Protein AF-A0A0A9VZV0-F1 (afdb_monomer)

Structure (mmCIF, N/CA/C/O backbone):
data_AF-A0A0A9VZV0-F1
#
_entry.id   AF-A0A0A9VZV0-F1
#
loop_
_atom_site.group_PDB
_atom_site.id
_atom_site.type_symbol
_atom_site.label_atom_id
_atom_site.label_alt_id
_atom_site.label_comp_id
_atom_site.label_asym_id
_atom_site.label_entity_id
_atom_site.label_seq_id
_atom_site.pdbx_PDB_ins_code
_atom_site.Cartn_x
_atom_site.Cartn_y
_atom_site.Cartn_z
_atom_site.occupancy
_atom_site.B_iso_or_equiv
_atom_site.auth_seq_id
_atom_site.auth_comp_id
_atom_site.auth_asym_id
_atom_site.auth_atom_id
_atom_site.pdbx_PDB_model_num
ATOM 1 N N . THR A 1 1 ? 32.906 27.836 -3.400 1.00 34.69 1 THR A N 1
ATOM 2 C CA . THR A 1 1 ? 33.000 28.758 -4.552 1.00 34.69 1 THR A CA 1
ATOM 3 C C . THR A 1 1 ? 31.591 29.182 -4.921 1.00 34.69 1 THR A C 1
ATOM 5 O O . THR A 1 1 ? 30.968 28.549 -5.753 1.00 34.69 1 THR A O 1
ATOM 8 N N . LEU A 1 2 ? 31.059 30.191 -4.223 1.00 39.50 2 LEU A N 1
ATOM 9 C CA . LEU A 1 2 ? 29.706 30.750 -4.429 1.00 39.50 2 LEU A CA 1
ATOM 10 C C . LEU A 1 2 ? 29.730 31.994 -5.350 1.00 39.50 2 LEU A C 1
ATOM 12 O O . LEU A 1 2 ? 28.758 32.730 -5.447 1.00 39.50 2 LEU A O 1
ATOM 16 N N . THR A 1 3 ? 30.863 32.237 -6.016 1.00 42.50 3 THR A N 1
ATOM 17 C CA . THR A 1 3 ? 31.160 33.422 -6.839 1.00 42.50 3 THR A CA 1
ATOM 18 C C . THR A 1 3 ? 31.023 33.171 -8.346 1.00 42.50 3 THR A C 1
ATOM 20 O O . THR A 1 3 ? 31.589 33.909 -9.148 1.00 42.50 3 THR A O 1
ATOM 23 N N . SER A 1 4 ? 30.306 32.127 -8.764 1.00 43.09 4 SER A N 1
ATOM 24 C CA . SER A 1 4 ? 29.930 31.946 -10.171 1.00 43.09 4 SER A CA 1
ATOM 25 C C . SER A 1 4 ? 28.581 32.613 -10.424 1.00 43.09 4 SER A C 1
ATOM 27 O O . SER A 1 4 ? 27.634 32.331 -9.695 1.00 43.09 4 SER A O 1
ATOM 29 N N . ASN A 1 5 ? 28.474 33.455 -11.458 1.00 51.03 5 ASN A N 1
ATOM 30 C CA . ASN A 1 5 ? 27.178 33.832 -12.028 1.00 51.03 5 ASN A CA 1
ATOM 31 C C . ASN A 1 5 ? 26.439 32.549 -12.423 1.00 51.03 5 ASN A C 1
ATOM 33 O O . ASN A 1 5 ? 26.795 31.893 -13.401 1.00 51.03 5 ASN A O 1
ATOM 37 N N . ILE A 1 6 ? 25.469 32.149 -11.603 1.00 51.78 6 ILE A N 1
ATOM 38 C CA . ILE A 1 6 ? 24.578 31.030 -11.884 1.00 51.78 6 ILE A CA 1
ATOM 39 C C . ILE A 1 6 ? 23.522 31.587 -12.839 1.00 51.78 6 ILE A C 1
ATOM 41 O O . ILE A 1 6 ? 22.501 32.109 -12.407 1.00 51.78 6 ILE A O 1
ATOM 45 N N . GLU A 1 7 ? 23.793 31.531 -14.142 1.00 50.38 7 GLU A N 1
ATOM 46 C CA . GLU A 1 7 ? 22.773 31.748 -15.172 1.00 50.38 7 GLU A CA 1
ATOM 47 C C . GLU A 1 7 ? 21.846 30.522 -15.189 1.00 50.38 7 GLU A C 1
ATOM 49 O O . GLU A 1 7 ? 22.021 29.580 -15.960 1.00 50.38 7 GLU A O 1
ATOM 54 N N . CYS A 1 8 ? 20.888 30.493 -14.266 1.00 52.97 8 CYS A N 1
ATOM 55 C CA . CYS A 1 8 ? 19.716 29.634 -14.354 1.00 52.97 8 CYS A CA 1
ATOM 56 C C . CYS A 1 8 ? 18.533 30.569 -14.576 1.00 52.97 8 CYS A C 1
ATOM 58 O O . CYS A 1 8 ? 18.220 31.363 -13.695 1.00 52.97 8 CYS A O 1
ATOM 60 N N . ASP A 1 9 ? 17.936 30.513 -15.766 1.00 58.88 9 ASP A N 1
ATOM 61 C CA . ASP A 1 9 ? 16.741 31.284 -16.108 1.00 58.88 9 ASP A CA 1
ATOM 62 C C . ASP A 1 9 ? 15.572 30.741 -15.277 1.00 58.88 9 ASP A C 1
ATOM 64 O O . ASP A 1 9 ? 14.991 29.697 -15.584 1.00 58.88 9 ASP A O 1
ATOM 68 N N . VAL A 1 10 ? 15.332 31.376 -14.132 1.00 69.31 10 VAL A N 1
ATOM 69 C CA . VAL A 1 10 ? 14.309 30.983 -13.166 1.00 69.31 10 VAL A CA 1
ATOM 70 C C . VAL A 1 10 ? 13.321 32.120 -13.016 1.00 69.31 10 VAL A C 1
ATOM 72 O O . VAL A 1 10 ? 13.692 33.277 -12.844 1.00 69.31 10 VAL A O 1
ATOM 75 N N . VAL A 1 11 ? 12.044 31.767 -13.085 1.00 72.50 11 VAL A N 1
ATOM 76 C CA . VAL A 1 11 ? 10.940 32.717 -13.016 1.00 72.50 11 VAL A CA 1
ATOM 77 C C . VAL A 1 11 ? 10.291 32.587 -11.631 1.00 72.50 11 VAL A C 1
ATOM 79 O O . VAL A 1 11 ? 9.698 31.540 -11.346 1.00 72.50 11 VAL A O 1
ATOM 82 N N . PRO A 1 12 ? 10.403 33.608 -10.756 1.00 66.56 12 PRO A N 1
ATOM 83 C CA . PRO A 1 12 ? 9.894 33.546 -9.382 1.00 66.56 12 PRO A CA 1
ATOM 84 C C . PRO A 1 12 ? 8.375 33.371 -9.294 1.00 66.56 12 PRO A C 1
ATOM 86 O O . PRO A 1 12 ? 7.881 32.602 -8.468 1.00 66.56 12 PRO A O 1
ATOM 89 N N . PHE A 1 13 ? 7.630 34.035 -10.180 1.00 68.44 13 PHE A N 1
ATOM 90 C CA . PHE A 1 13 ? 6.169 34.017 -10.206 1.00 68.44 13 PHE A CA 1
ATOM 91 C C . PHE A 1 13 ? 5.632 33.957 -11.638 1.00 68.44 13 PHE A C 1
ATOM 93 O O . PHE A 1 13 ? 6.256 34.455 -12.573 1.00 68.44 13 PHE A O 1
ATOM 100 N N . ASP A 1 14 ? 4.463 33.345 -11.809 1.00 72.75 14 ASP A N 1
ATOM 101 C CA . ASP A 1 14 ? 3.782 33.267 -13.099 1.00 72.75 14 ASP A CA 1
ATOM 102 C C . ASP A 1 14 ? 2.759 34.403 -13.206 1.00 72.75 14 ASP A C 1
ATOM 104 O O . ASP A 1 14 ? 1.725 34.382 -12.542 1.00 72.75 14 ASP A O 1
ATOM 108 N N . ALA A 1 15 ? 3.052 35.394 -14.050 1.00 64.75 15 ALA A N 1
ATOM 109 C CA . ALA A 1 15 ? 2.194 36.558 -14.270 1.00 64.75 15 ALA A CA 1
ATOM 110 C C . ALA A 1 15 ? 0.851 36.225 -14.954 1.00 64.75 15 ALA A C 1
ATOM 112 O O . ALA A 1 15 ? 0.008 37.108 -15.097 1.00 64.75 15 ALA A O 1
ATOM 113 N N . THR A 1 16 ? 0.647 34.981 -15.406 1.00 65.25 16 THR A N 1
ATOM 114 C CA . THR A 1 16 ? -0.641 34.521 -15.950 1.00 65.25 16 THR A CA 1
ATOM 115 C C . THR A 1 16 ? -1.613 34.042 -14.871 1.00 65.25 16 THR A C 1
ATOM 117 O O . THR A 1 16 ? -2.801 33.879 -15.151 1.00 65.25 16 THR A O 1
ATOM 120 N N . LEU A 1 17 ? -1.134 33.849 -13.638 1.00 65.19 17 LEU A N 1
ATOM 121 C CA . LEU A 1 17 ? -1.963 33.547 -12.479 1.00 65.19 17 LEU A CA 1
ATOM 122 C C . LEU A 1 17 ? -2.343 34.871 -11.797 1.00 65.19 17 LEU A C 1
ATOM 124 O O . LEU A 1 17 ? -1.468 35.597 -11.331 1.00 65.19 17 LEU A O 1
ATOM 128 N N . GLU A 1 18 ? -3.638 35.195 -11.726 1.00 64.94 18 GLU A N 1
ATOM 129 C CA . GLU A 1 18 ? -4.175 36.391 -11.041 1.00 64.94 18 GLU A CA 1
ATOM 130 C C . GLU A 1 18 ? -4.090 36.253 -9.504 1.00 6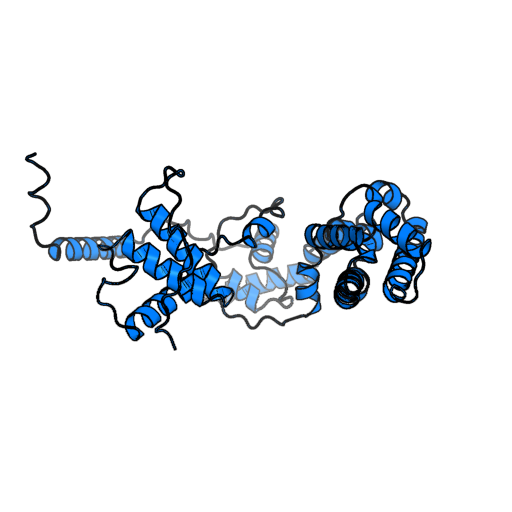4.94 18 GLU A C 1
ATOM 132 O O . GLU A 1 18 ? -5.089 36.309 -8.790 1.00 64.94 18 GLU A O 1
ATOM 137 N N . LEU A 1 19 ? -2.890 35.994 -8.984 1.00 72.38 19 LEU A N 1
ATOM 138 C CA . LEU A 1 19 ? -2.614 35.841 -7.559 1.00 72.38 19 LEU A CA 1
ATOM 139 C C . LEU A 1 19 ? -2.219 37.179 -6.942 1.00 72.38 19 LEU A C 1
ATOM 141 O O . LEU A 1 19 ? -1.492 37.958 -7.562 1.00 72.38 19 LEU A O 1
ATOM 145 N N . ASP A 1 20 ? -2.644 37.404 -5.700 1.00 78.69 20 ASP A N 1
ATOM 146 C CA . ASP A 1 20 ? -2.217 38.563 -4.922 1.00 78.69 20 ASP A CA 1
ATOM 147 C C . ASP A 1 20 ? -0.708 38.514 -4.622 1.00 78.69 20 ASP A C 1
ATOM 149 O O . ASP A 1 20 ? -0.092 37.442 -4.591 1.00 78.69 20 ASP A O 1
ATOM 153 N N . MET A 1 21 ? -0.103 39.679 -4.393 1.00 70.19 21 MET A N 1
ATOM 154 C CA . MET A 1 21 ? 1.342 39.842 -4.210 1.00 70.19 21 MET A CA 1
ATOM 155 C C . MET A 1 21 ? 1.886 38.976 -3.071 1.00 70.19 21 MET A C 1
ATOM 157 O O . MET A 1 21 ? 2.968 38.402 -3.197 1.00 70.19 21 MET A O 1
ATOM 161 N N . ASP A 1 22 ? 1.140 38.832 -1.978 1.00 76.50 22 ASP A N 1
ATOM 162 C CA . ASP A 1 22 ? 1.567 38.013 -0.842 1.00 76.50 22 ASP A CA 1
ATOM 163 C C . ASP A 1 22 ? 1.481 36.510 -1.132 1.00 76.50 22 ASP A C 1
ATOM 165 O O . ASP A 1 22 ? 2.339 35.735 -0.701 1.00 76.50 22 ASP A O 1
ATOM 169 N N . GLN A 1 23 ? 0.531 36.099 -1.972 1.00 76.00 23 GLN A N 1
ATOM 170 C CA . GLN A 1 23 ? 0.401 34.716 -2.422 1.00 76.00 23 GLN A CA 1
ATOM 171 C C . GLN A 1 23 ? 1.521 34.328 -3.398 1.00 76.00 23 GLN A C 1
ATOM 173 O O . GLN A 1 23 ? 2.083 33.236 -3.303 1.00 76.00 23 GLN A O 1
ATOM 178 N N . GLN A 1 24 ? 1.895 35.235 -4.306 1.00 79.00 24 GLN A N 1
ATOM 179 C CA . GLN A 1 24 ? 3.011 35.027 -5.236 1.00 79.00 24 GLN A CA 1
ATOM 180 C C . GLN A 1 24 ? 4.343 34.850 -4.495 1.00 79.00 24 GLN A C 1
ATOM 182 O O . GLN A 1 24 ? 5.145 33.985 -4.854 1.00 79.00 24 GLN A O 1
ATOM 187 N N . LYS A 1 25 ? 4.561 35.622 -3.424 1.00 78.75 25 LYS A N 1
ATOM 188 C CA . LYS A 1 25 ? 5.741 35.479 -2.561 1.00 78.75 25 LYS A CA 1
ATOM 189 C C . LYS A 1 25 ? 5.742 34.139 -1.836 1.00 78.75 25 LYS A C 1
ATOM 191 O O . LYS A 1 25 ? 6.774 33.474 -1.810 1.00 78.75 25 LYS A O 1
ATOM 196 N N . LEU A 1 26 ? 4.604 33.722 -1.279 1.00 80.56 26 LEU A N 1
ATOM 197 C CA . LEU A 1 26 ? 4.489 32.434 -0.592 1.00 80.56 26 LEU A CA 1
ATOM 198 C C . LEU A 1 26 ? 4.848 31.270 -1.528 1.00 80.56 26 LEU A C 1
ATOM 200 O O . LEU A 1 26 ? 5.620 30.389 -1.151 1.00 80.56 26 LEU A O 1
ATOM 204 N N . GLU A 1 27 ? 4.358 31.300 -2.768 1.00 80.88 27 GLU A N 1
ATOM 205 C CA . GLU A 1 27 ? 4.695 30.313 -3.799 1.00 80.88 27 GLU A CA 1
ATOM 206 C C . GLU A 1 27 ? 6.190 30.321 -4.154 1.00 80.88 27 GLU A C 1
ATOM 208 O O . GLU A 1 27 ? 6.805 29.259 -4.290 1.00 80.88 27 GLU A O 1
ATOM 213 N N . ALA A 1 28 ? 6.813 31.500 -4.248 1.00 83.38 28 ALA A N 1
ATOM 214 C CA . ALA A 1 28 ? 8.253 31.614 -4.468 1.00 83.38 28 ALA A CA 1
ATOM 215 C C . ALA A 1 28 ? 9.062 31.003 -3.306 1.00 83.38 28 ALA A C 1
ATOM 217 O O . ALA A 1 28 ? 9.995 30.231 -3.542 1.00 83.38 28 ALA A O 1
ATOM 218 N N . ILE A 1 29 ? 8.665 31.253 -2.052 1.00 84.31 29 ILE A N 1
ATOM 219 C CA . ILE A 1 29 ? 9.308 30.670 -0.861 1.00 84.31 29 ILE A CA 1
ATOM 220 C C . ILE A 1 29 ? 9.123 29.143 -0.837 1.00 84.31 29 ILE A C 1
ATOM 222 O O . ILE A 1 29 ? 10.093 28.414 -0.610 1.00 84.31 29 ILE A O 1
ATOM 226 N N . LYS A 1 30 ? 7.920 28.632 -1.144 1.00 84.25 30 LYS A N 1
ATOM 227 C CA . LYS A 1 30 ? 7.649 27.185 -1.251 1.00 84.25 30 LYS A CA 1
ATOM 228 C C . LYS A 1 30 ? 8.537 26.519 -2.311 1.00 84.25 30 LYS A C 1
ATOM 230 O O . LYS A 1 30 ? 9.097 25.450 -2.056 1.00 84.25 30 LYS A O 1
ATOM 235 N N . LYS A 1 31 ? 8.734 27.157 -3.472 1.00 82.75 31 LYS A N 1
ATOM 236 C CA . LYS A 1 31 ? 9.646 26.668 -4.525 1.00 82.75 31 LYS A CA 1
ATOM 237 C C . LYS A 1 31 ? 11.106 26.655 -4.068 1.00 82.75 31 LYS A C 1
ATOM 239 O O . LYS A 1 31 ? 11.794 25.658 -4.282 1.00 82.75 31 LYS A O 1
ATOM 244 N N . ILE A 1 32 ? 11.578 27.712 -3.403 1.00 85.31 32 ILE A N 1
ATOM 245 C CA . ILE A 1 32 ? 12.940 27.762 -2.839 1.00 85.31 32 ILE A CA 1
ATOM 246 C C . ILE A 1 32 ? 13.128 26.627 -1.824 1.00 85.31 32 ILE A C 1
ATOM 248 O O . ILE A 1 32 ? 14.098 25.871 -1.916 1.00 85.31 32 ILE A O 1
ATOM 252 N N . GLN A 1 33 ? 12.171 26.443 -0.911 1.00 85.19 33 GLN A N 1
ATOM 253 C CA . GLN A 1 33 ? 12.214 25.377 0.087 1.00 85.19 33 GLN A CA 1
ATOM 254 C C . GLN A 1 33 ? 12.222 23.980 -0.554 1.00 85.19 33 GLN A C 1
ATOM 256 O O . GLN A 1 33 ? 12.952 23.096 -0.101 1.00 85.19 33 GLN A O 1
ATOM 261 N N . PHE A 1 34 ? 11.451 23.771 -1.625 1.00 85.38 34 PHE A N 1
ATOM 262 C CA . PHE A 1 34 ? 11.448 22.522 -2.387 1.00 85.38 34 PHE A CA 1
ATOM 263 C C . PHE A 1 34 ? 12.831 22.204 -2.975 1.00 85.38 34 PHE A C 1
ATOM 265 O O . PHE A 1 34 ? 13.338 21.098 -2.781 1.00 85.38 34 PHE A O 1
ATOM 272 N N . HIS A 1 35 ? 13.482 23.174 -3.626 1.00 82.56 35 HIS A N 1
ATOM 273 C CA . HIS A 1 35 ? 14.830 22.985 -4.172 1.00 82.56 35 HIS A CA 1
ATOM 274 C C . HIS A 1 35 ? 15.877 22.731 -3.076 1.00 82.56 35 HIS A C 1
ATOM 276 O O . HIS A 1 35 ? 16.741 21.871 -3.252 1.00 82.56 35 HIS A O 1
ATOM 282 N N . LEU A 1 36 ? 15.762 23.389 -1.915 1.00 83.69 36 LEU A N 1
ATOM 283 C CA . LEU A 1 36 ? 16.633 23.133 -0.760 1.00 83.69 36 LEU A CA 1
ATOM 284 C C . LEU A 1 36 ? 16.447 21.718 -0.188 1.00 83.69 36 LEU A C 1
ATOM 286 O O . LEU A 1 36 ? 17.432 21.031 0.081 1.00 83.69 36 LEU A O 1
ATOM 290 N N . LYS A 1 37 ? 15.200 21.244 -0.047 1.00 81.81 37 LYS A N 1
ATOM 291 C CA . LYS A 1 37 ? 14.890 19.884 0.439 1.00 81.81 37 LYS A CA 1
ATOM 292 C C . LYS A 1 37 ? 15.360 18.789 -0.526 1.00 81.81 37 LYS A C 1
ATOM 294 O O . LYS A 1 37 ? 15.729 17.707 -0.073 1.00 81.81 37 LYS A O 1
ATOM 299 N N . ASN A 1 38 ? 15.397 19.075 -1.826 1.00 82.88 38 ASN A N 1
ATOM 300 C CA . ASN A 1 38 ? 15.878 18.141 -2.849 1.00 82.88 38 ASN A CA 1
ATOM 301 C C . ASN A 1 38 ? 17.404 18.174 -3.055 1.00 82.88 38 ASN A C 1
ATOM 303 O O . ASN A 1 38 ? 17.939 17.318 -3.757 1.00 82.88 38 ASN A O 1
ATOM 307 N N . GLY A 1 39 ? 18.115 19.115 -2.423 1.00 80.69 39 GLY A N 1
ATOM 308 C CA . GLY A 1 39 ? 19.569 19.267 -2.540 1.00 80.69 39 GLY A CA 1
ATOM 309 C C . GLY A 1 39 ? 20.035 20.075 -3.758 1.00 80.69 39 GLY A C 1
ATOM 310 O O . GLY A 1 39 ? 21.242 20.177 -3.998 1.00 80.69 39 GLY A O 1
ATOM 311 N N . ASP A 1 40 ? 19.113 20.695 -4.499 1.00 83.69 40 ASP A N 1
ATOM 312 C CA . ASP A 1 40 ? 19.386 21.514 -5.685 1.00 83.69 40 ASP A CA 1
ATOM 313 C C . ASP A 1 40 ? 19.753 22.956 -5.293 1.00 83.69 40 ASP A C 1
ATOM 315 O O . ASP A 1 40 ? 19.079 23.932 -5.635 1.00 83.69 40 ASP A O 1
ATOM 319 N N . ASN A 1 41 ? 20.869 23.102 -4.575 1.00 81.81 41 ASN A N 1
ATOM 320 C CA . ASN A 1 41 ? 21.301 24.376 -3.984 1.00 81.81 41 ASN A CA 1
ATOM 321 C C . ASN A 1 41 ? 21.494 25.499 -5.019 1.00 81.81 41 ASN A C 1
ATOM 323 O O . ASN A 1 41 ? 21.203 26.657 -4.736 1.00 81.81 41 ASN A O 1
ATOM 327 N N . ASN A 1 42 ? 21.946 25.169 -6.234 1.00 82.81 42 ASN A N 1
ATOM 328 C CA . ASN A 1 42 ? 22.145 26.162 -7.295 1.00 82.81 42 ASN A CA 1
ATOM 329 C C . ASN A 1 42 ? 20.818 26.780 -7.761 1.00 82.81 42 ASN A C 1
ATOM 331 O O . ASN A 1 42 ? 20.765 27.978 -8.026 1.00 82.81 42 ASN A O 1
ATOM 335 N N . GLN A 1 43 ? 19.754 25.974 -7.845 1.00 81.62 43 GLN A N 1
ATOM 336 C CA . GLN A 1 43 ? 18.426 26.447 -8.239 1.00 81.62 43 GLN A CA 1
ATOM 337 C C . GLN A 1 43 ? 17.755 27.219 -7.105 1.00 81.62 43 GLN A C 1
ATOM 339 O O . GLN A 1 43 ? 17.144 28.249 -7.365 1.00 81.62 43 GLN A O 1
ATOM 344 N N . ALA A 1 44 ? 17.931 26.784 -5.854 1.00 83.75 44 ALA A N 1
ATOM 345 C CA . ALA A 1 44 ? 17.442 27.517 -4.688 1.00 83.75 44 ALA A CA 1
ATOM 346 C C . ALA A 1 44 ? 18.049 28.929 -4.594 1.00 83.75 44 ALA A C 1
ATOM 348 O O . ALA A 1 44 ? 17.319 29.901 -4.418 1.00 83.75 44 ALA A O 1
ATOM 349 N N . VAL A 1 45 ? 19.370 29.053 -4.781 1.00 83.06 45 VAL A N 1
ATOM 350 C CA . VAL A 1 45 ? 20.074 30.348 -4.774 1.00 83.06 45 VAL A CA 1
ATOM 351 C C . VAL A 1 45 ? 19.648 31.225 -5.954 1.00 83.06 45 VAL A C 1
ATOM 353 O O . VAL A 1 45 ? 19.382 32.410 -5.769 1.00 83.06 45 VAL A O 1
ATOM 356 N N . ALA A 1 46 ? 19.543 30.658 -7.161 1.00 83.25 46 ALA A N 1
ATOM 357 C CA . ALA A 1 46 ? 19.073 31.404 -8.329 1.00 83.25 46 ALA A CA 1
ATOM 358 C C . ALA A 1 46 ? 17.640 31.926 -8.124 1.00 83.25 46 ALA A C 1
ATOM 360 O O . ALA A 1 46 ? 17.364 33.092 -8.394 1.00 83.25 46 ALA A O 1
ATOM 361 N N . MET A 1 47 ? 16.748 31.090 -7.582 1.00 82.94 47 MET A N 1
ATOM 362 C CA . MET A 1 47 ? 15.351 31.439 -7.318 1.00 82.94 47 MET A CA 1
ATOM 363 C C . MET A 1 47 ? 15.224 32.518 -6.235 1.00 82.94 47 MET A C 1
ATOM 365 O O . MET A 1 47 ? 14.415 33.432 -6.378 1.00 82.94 47 MET A O 1
ATOM 369 N N . LEU A 1 48 ? 16.049 32.457 -5.184 1.00 84.00 48 LEU A N 1
ATOM 370 C CA . LEU A 1 48 ? 16.113 33.491 -4.149 1.00 84.00 48 LEU A CA 1
ATOM 371 C C . LEU A 1 48 ? 16.544 34.844 -4.734 1.00 84.00 48 LEU A C 1
ATOM 373 O O . LEU A 1 48 ? 15.890 35.858 -4.495 1.00 84.00 48 LEU A O 1
ATOM 377 N N . ARG A 1 49 ? 17.609 34.858 -5.544 1.00 83.62 49 ARG A N 1
ATOM 378 C CA . ARG A 1 49 ? 18.119 36.088 -6.170 1.00 83.62 49 ARG A CA 1
ATOM 379 C C . ARG A 1 49 ? 17.129 36.683 -7.169 1.00 83.62 49 ARG A C 1
ATOM 381 O O . ARG A 1 49 ? 16.884 37.882 -7.117 1.00 83.62 49 ARG A O 1
ATOM 388 N N . ALA A 1 50 ? 16.497 35.854 -7.999 1.00 82.75 50 ALA A N 1
ATOM 389 C CA . ALA A 1 50 ? 15.455 36.304 -8.919 1.00 82.75 50 ALA A CA 1
ATOM 390 C C . ALA A 1 50 ? 14.224 36.852 -8.169 1.00 82.75 50 ALA A C 1
ATOM 392 O O . ALA A 1 50 ? 13.668 37.876 -8.555 1.00 82.75 50 ALA A O 1
ATOM 393 N N . SER A 1 51 ? 13.824 36.225 -7.054 1.00 83.12 51 SER A N 1
ATOM 394 C CA . SER A 1 51 ? 12.727 36.725 -6.205 1.00 83.12 51 SER A CA 1
ATOM 395 C C . SER A 1 51 ? 13.058 38.092 -5.596 1.00 83.12 51 SER A C 1
ATOM 397 O O . SER A 1 51 ? 12.201 38.969 -5.534 1.00 83.12 51 SER A O 1
ATOM 399 N N . ARG A 1 52 ? 14.317 38.314 -5.210 1.00 79.50 52 ARG A N 1
ATOM 400 C CA . ARG A 1 52 ? 14.799 39.599 -4.688 1.00 79.50 52 ARG A CA 1
ATOM 401 C C . ARG A 1 52 ? 14.849 40.711 -5.740 1.00 79.50 52 ARG A C 1
ATOM 403 O O . ARG A 1 52 ? 14.605 41.865 -5.404 1.00 79.50 52 ARG A O 1
ATOM 410 N N . GLU A 1 53 ? 15.115 40.387 -7.004 1.00 76.44 53 GLU A N 1
ATOM 411 C CA . GLU A 1 53 ? 15.029 41.365 -8.100 1.00 76.44 53 GLU A CA 1
ATOM 412 C C . GLU A 1 53 ? 13.586 41.823 -8.358 1.00 76.44 53 GLU A C 1
ATOM 414 O O . GLU A 1 53 ? 13.358 42.987 -8.687 1.00 76.44 53 GLU A O 1
ATOM 419 N N . VAL A 1 54 ? 12.612 40.925 -8.174 1.00 77.00 54 VAL A N 1
ATOM 420 C CA . VAL A 1 54 ? 11.180 41.214 -8.343 1.00 77.00 54 VAL A CA 1
ATOM 421 C C . VAL A 1 54 ? 10.596 41.956 -7.134 1.00 77.00 54 VAL A C 1
ATOM 423 O O . VAL A 1 54 ? 9.786 42.866 -7.311 1.00 77.00 54 VAL A O 1
ATOM 426 N N . TRP A 1 55 ? 11.009 41.604 -5.911 1.00 78.88 55 TRP A N 1
ATOM 427 C CA . TRP A 1 55 ? 10.499 42.191 -4.664 1.00 78.88 55 TRP A CA 1
ATOM 428 C C . TRP A 1 55 ? 11.623 42.801 -3.803 1.00 78.88 55 TRP A C 1
ATOM 430 O O . TRP A 1 55 ? 11.967 42.242 -2.761 1.00 78.88 55 TRP A O 1
ATOM 440 N N . PRO A 1 56 ? 12.178 43.967 -4.189 1.00 65.38 56 PRO A N 1
ATOM 441 C CA . PRO A 1 56 ? 13.312 44.583 -3.493 1.00 65.38 56 PRO A CA 1
ATOM 442 C C . PRO A 1 56 ? 12.960 45.242 -2.148 1.00 65.38 56 PRO A C 1
ATOM 444 O O . PRO A 1 56 ? 13.862 45.530 -1.365 1.00 65.38 56 PRO A O 1
ATOM 447 N N . GLU A 1 57 ? 11.678 45.515 -1.884 1.00 57.41 57 GLU A N 1
ATOM 448 C CA . GLU A 1 57 ? 11.218 46.240 -0.686 1.00 57.41 57 GLU A CA 1
ATOM 449 C C . GLU A 1 57 ? 10.812 45.327 0.480 1.00 57.41 57 GLU A C 1
ATOM 451 O O . GLU A 1 57 ? 10.514 45.821 1.564 1.00 57.41 57 GLU A O 1
ATOM 456 N N . ASN A 1 58 ? 10.763 44.007 0.276 1.00 58.62 58 ASN A N 1
ATOM 457 C CA . ASN A 1 58 ? 10.222 43.085 1.270 1.00 58.62 58 ASN A CA 1
ATOM 458 C C . ASN A 1 58 ? 11.340 42.331 2.007 1.00 58.62 58 ASN A C 1
ATOM 460 O O . ASN A 1 58 ? 12.110 41.599 1.383 1.00 58.62 58 ASN A O 1
ATOM 464 N N . ASP A 1 59 ? 11.378 42.447 3.338 1.00 62.16 59 ASP A N 1
ATOM 465 C CA . ASP A 1 59 ? 12.422 41.878 4.214 1.00 62.16 59 ASP A CA 1
ATOM 466 C C . ASP A 1 59 ? 12.530 40.340 4.161 1.00 62.16 59 ASP A C 1
ATOM 468 O O . ASP A 1 59 ? 13.463 39.756 4.702 1.00 62.16 59 ASP A O 1
ATOM 472 N N . THR A 1 60 ? 11.611 39.654 3.477 1.00 66.50 60 THR A N 1
ATOM 473 C CA . THR A 1 60 ? 11.564 38.186 3.401 1.00 66.50 60 THR A CA 1
ATOM 474 C C . THR A 1 60 ? 12.680 37.565 2.548 1.00 66.50 60 THR A C 1
ATOM 476 O O . THR A 1 60 ? 13.045 36.416 2.777 1.00 66.50 60 THR A O 1
ATOM 479 N N . PHE A 1 61 ? 13.222 38.293 1.562 1.00 70.31 61 PHE A N 1
ATOM 480 C CA . PHE A 1 61 ? 14.256 37.784 0.636 1.00 70.31 61 PHE A CA 1
ATOM 481 C C . PHE A 1 61 ? 15.610 38.513 0.755 1.00 70.31 61 PHE A C 1
ATOM 483 O O . PHE A 1 61 ? 16.552 38.210 0.017 1.00 70.31 61 PHE A O 1
ATOM 490 N N . GLY A 1 62 ? 15.721 39.448 1.704 1.00 67.44 62 GLY A N 1
ATOM 491 C CA . GLY A 1 62 ? 16.927 40.233 1.976 1.00 67.44 62 GLY A CA 1
ATOM 492 C C . GLY A 1 62 ? 17.119 41.453 1.067 1.00 67.44 62 GLY A C 1
ATOM 493 O O . GLY A 1 62 ? 16.466 41.617 0.040 1.00 67.44 62 GLY A O 1
ATOM 494 N N . THR A 1 63 ? 18.056 42.327 1.443 1.00 65.81 63 THR A N 1
ATOM 495 C CA . THR A 1 63 ? 18.327 43.598 0.740 1.00 65.81 63 THR A CA 1
ATOM 496 C C . THR A 1 63 ? 19.375 43.441 -0.356 1.00 65.81 63 THR A C 1
ATOM 498 O O . THR A 1 63 ? 20.264 42.611 -0.224 1.00 65.81 63 THR A O 1
ATOM 501 N N . ASN A 1 64 ? 19.366 44.300 -1.389 1.00 60.28 64 ASN A N 1
ATOM 502 C CA . ASN A 1 64 ? 20.294 44.271 -2.539 1.00 60.28 64 ASN A CA 1
ATOM 503 C C . ASN A 1 64 ? 21.806 44.315 -2.222 1.00 60.28 64 ASN A C 1
ATOM 505 O O . ASN A 1 64 ? 22.603 44.032 -3.117 1.00 60.28 64 ASN A O 1
ATOM 509 N N . SER A 1 65 ? 22.196 44.554 -0.968 1.00 58.84 65 SER A N 1
ATOM 510 C CA . SER A 1 65 ? 23.582 44.538 -0.484 1.00 58.84 65 SER A CA 1
ATOM 511 C C . SER A 1 65 ? 23.950 43.293 0.341 1.00 58.84 65 SER A C 1
ATOM 513 O O . SER A 1 65 ? 25.061 43.263 0.870 1.00 58.84 65 SER A O 1
ATOM 515 N N . ALA A 1 66 ? 23.057 42.304 0.484 1.00 60.75 66 ALA A N 1
ATOM 516 C CA . ALA A 1 66 ? 23.295 41.202 1.416 1.00 60.75 66 ALA A CA 1
ATOM 517 C C . ALA A 1 66 ? 24.571 40.423 1.079 1.00 60.75 66 ALA A C 1
ATOM 519 O O . ALA A 1 66 ? 24.821 40.101 -0.092 1.00 60.75 66 ALA A O 1
ATOM 520 N N . ASP A 1 67 ? 25.376 40.142 2.100 1.00 71.19 67 ASP A N 1
ATOM 521 C CA . ASP A 1 67 ? 26.586 39.348 1.935 1.00 71.19 67 ASP A CA 1
ATOM 522 C C . ASP A 1 67 ? 26.251 37.851 1.746 1.00 71.19 67 ASP A C 1
ATOM 524 O O . ASP A 1 67 ? 25.107 37.402 1.854 1.00 71.19 67 ASP A O 1
ATOM 528 N N . THR A 1 68 ? 27.260 37.041 1.421 1.00 69.81 68 THR A N 1
ATOM 529 C CA . THR A 1 68 ? 27.056 35.597 1.220 1.00 69.81 68 THR A CA 1
ATOM 530 C C . THR A 1 68 ? 26.652 34.862 2.509 1.00 69.81 68 THR A C 1
ATOM 532 O O . THR A 1 68 ? 26.116 33.762 2.423 1.00 69.81 68 THR A O 1
ATOM 535 N N . ALA A 1 69 ? 26.917 35.421 3.692 1.00 71.56 69 ALA A N 1
ATOM 536 C CA . ALA A 1 69 ? 26.521 34.843 4.973 1.00 71.56 69 ALA A CA 1
ATOM 537 C C . ALA A 1 69 ? 25.049 35.151 5.304 1.00 71.56 69 ALA A C 1
ATOM 539 O O . ALA A 1 69 ? 24.332 34.248 5.725 1.00 71.56 69 ALA A O 1
ATOM 540 N N . GLU A 1 70 ? 24.580 36.364 5.021 1.00 74.12 70 GLU A N 1
ATOM 541 C CA . GLU A 1 70 ? 23.185 36.794 5.142 1.00 74.12 70 GLU A CA 1
ATOM 542 C C . GLU A 1 70 ? 22.283 36.030 4.155 1.00 74.12 70 GLU A C 1
ATOM 544 O O . GLU A 1 70 ? 21.216 35.551 4.531 1.00 74.12 70 GLU A O 1
ATOM 549 N N . GLU A 1 71 ? 22.734 35.808 2.911 1.00 79.88 71 GLU A N 1
ATOM 550 C CA . GLU A 1 71 ? 22.014 34.966 1.933 1.00 79.88 71 GLU A CA 1
ATOM 551 C C . GLU A 1 71 ? 21.838 33.521 2.442 1.00 79.88 71 GLU A C 1
ATOM 553 O O . GLU A 1 71 ? 20.791 32.902 2.242 1.00 79.88 71 GLU A O 1
ATOM 558 N N . LEU A 1 72 ? 22.845 32.982 3.141 1.00 79.25 72 LEU A N 1
ATOM 559 C CA . LEU A 1 72 ? 22.776 31.650 3.747 1.00 79.25 72 LEU A CA 1
ATOM 560 C C . LEU A 1 72 ? 21.844 31.599 4.963 1.00 79.25 72 LEU A C 1
ATOM 562 O O . LEU A 1 72 ? 21.199 30.571 5.173 1.00 79.25 72 LEU A O 1
ATOM 566 N N . GLU A 1 73 ? 21.770 32.669 5.753 1.00 79.94 73 GLU A N 1
ATOM 567 C CA . GLU A 1 73 ? 20.854 32.765 6.893 1.00 79.94 73 GLU A CA 1
ATOM 568 C C . GLU A 1 73 ? 19.396 32.781 6.419 1.00 79.94 73 GLU A C 1
ATOM 570 O O . GLU A 1 73 ? 18.600 31.964 6.878 1.00 79.94 73 GLU A O 1
ATOM 575 N N . ILE A 1 74 ? 19.086 33.557 5.377 1.00 82.62 74 ILE A N 1
ATOM 576 C CA . ILE A 1 74 ? 17.752 33.586 4.754 1.00 82.62 74 ILE A CA 1
ATOM 577 C C . ILE A 1 74 ? 17.366 32.208 4.196 1.00 82.62 74 ILE A C 1
ATOM 579 O O . ILE A 1 74 ? 16.258 31.723 4.425 1.00 82.62 74 ILE A O 1
ATOM 583 N N . LEU A 1 75 ? 18.275 31.524 3.489 1.00 82.69 75 LEU A N 1
ATOM 584 C CA . LEU A 1 75 ? 18.007 30.170 2.978 1.00 82.69 75 LEU A CA 1
ATOM 585 C C . LEU A 1 75 ? 17.777 29.161 4.106 1.00 82.69 75 LEU A C 1
ATOM 587 O O . LEU A 1 75 ? 16.954 28.255 3.965 1.00 82.69 75 LEU A O 1
ATOM 591 N N . LYS A 1 76 ? 18.500 29.300 5.219 1.00 81.31 76 LYS A N 1
ATOM 592 C CA . LYS A 1 76 ? 18.328 28.453 6.399 1.00 81.31 76 LYS A CA 1
ATOM 593 C C . LYS A 1 76 ? 16.972 28.701 7.058 1.00 81.31 76 LYS A C 1
ATOM 595 O O . LYS A 1 76 ? 16.301 27.731 7.406 1.00 81.31 76 LYS A O 1
ATOM 600 N N . ASP A 1 77 ? 16.554 29.953 7.174 1.00 81.56 77 ASP A N 1
ATOM 601 C CA . ASP A 1 77 ? 15.258 30.311 7.746 1.00 81.56 77 ASP A CA 1
ATOM 602 C C . ASP A 1 77 ? 14.110 29.806 6.864 1.00 81.56 77 ASP A C 1
ATOM 604 O O . ASP A 1 77 ? 13.194 29.159 7.365 1.00 81.56 77 ASP A O 1
ATOM 608 N N . ILE A 1 78 ? 14.212 29.952 5.538 1.00 84.00 78 ILE A N 1
ATOM 609 C CA . ILE A 1 78 ? 13.251 29.379 4.577 1.00 84.00 78 ILE A CA 1
ATOM 610 C C . ILE A 1 78 ? 13.225 27.844 4.650 1.00 84.00 78 ILE A C 1
ATOM 612 O O . ILE A 1 78 ? 12.166 27.219 4.550 1.00 84.00 78 ILE A O 1
ATOM 616 N N . PHE A 1 79 ? 14.382 27.201 4.826 1.00 80.69 79 PHE A N 1
ATOM 617 C CA . PHE A 1 79 ? 14.455 25.748 4.968 1.00 80.69 79 PHE A CA 1
ATOM 618 C C . PHE A 1 79 ? 13.743 25.252 6.232 1.00 80.69 79 PHE A C 1
ATOM 620 O O . PHE A 1 79 ? 13.051 24.234 6.175 1.00 80.69 79 PHE A O 1
ATOM 627 N N . LEU A 1 80 ? 13.912 25.967 7.347 1.00 78.81 80 LEU A N 1
ATOM 628 C CA . LEU A 1 80 ? 13.355 25.615 8.654 1.00 78.81 80 LEU A CA 1
ATOM 629 C C . LEU A 1 80 ? 11.906 26.077 8.852 1.00 78.81 80 LEU A C 1
ATOM 631 O O . LEU A 1 80 ? 11.224 25.529 9.716 1.00 78.81 80 LEU A O 1
ATOM 635 N N . ALA A 1 81 ? 11.429 27.048 8.071 1.00 77.69 81 ALA A N 1
ATOM 636 C CA . ALA A 1 81 ? 10.062 27.542 8.150 1.00 77.69 81 ALA A CA 1
ATOM 637 C C . ALA A 1 81 ? 9.042 26.441 7.810 1.00 77.69 81 ALA A C 1
ATOM 639 O O . ALA A 1 81 ? 9.113 25.794 6.759 1.00 77.69 81 ALA A O 1
ATOM 640 N N . ASP A 1 82 ? 8.056 26.244 8.685 1.00 66.44 82 ASP A N 1
ATOM 641 C CA . ASP A 1 82 ? 6.958 25.303 8.456 1.00 66.44 82 ASP A CA 1
ATOM 642 C C . ASP A 1 82 ? 5.894 25.940 7.552 1.00 66.44 82 ASP A C 1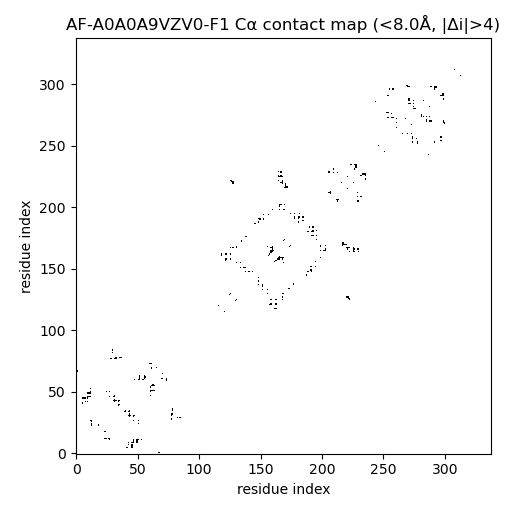
ATOM 644 O O . ASP A 1 82 ? 4.884 26.475 7.997 1.00 66.44 82 ASP A O 1
ATOM 648 N N . LEU A 1 83 ? 6.175 25.960 6.249 1.00 62.44 83 LEU A N 1
ATOM 649 C CA . LEU A 1 83 ? 5.394 26.694 5.247 1.00 62.44 83 LEU A CA 1
ATOM 650 C C . LEU A 1 83 ? 4.118 25.979 4.784 1.00 62.44 83 LEU A C 1
ATOM 652 O O . LEU A 1 83 ? 3.602 26.315 3.719 1.00 62.44 83 LEU A O 1
ATOM 656 N N . GLY A 1 84 ? 3.608 25.005 5.546 1.00 53.75 84 GLY A N 1
ATOM 657 C CA . GLY A 1 84 ? 2.465 24.200 5.119 1.00 53.75 84 GLY A CA 1
ATOM 658 C C . GLY A 1 84 ? 2.833 23.445 3.845 1.00 53.75 84 GLY A C 1
ATOM 659 O O . GLY A 1 84 ? 2.666 23.912 2.718 1.00 53.75 84 GLY A O 1
ATOM 660 N N . ASN A 1 85 ? 3.464 22.293 4.023 1.00 47.00 85 ASN A N 1
ATOM 661 C CA . ASN A 1 85 ? 4.070 21.547 2.934 1.00 47.00 85 ASN A CA 1
ATOM 662 C C . ASN A 1 85 ? 2.979 20.877 2.063 1.00 47.00 85 ASN A C 1
ATOM 664 O O . ASN A 1 85 ? 2.801 19.665 2.136 1.00 47.00 85 ASN A O 1
ATOM 668 N N . ASP A 1 86 ? 2.324 21.637 1.175 1.00 43.06 86 ASP A N 1
ATOM 669 C CA . ASP A 1 86 ? 1.382 21.162 0.133 1.00 43.06 86 ASP A CA 1
ATOM 670 C C . ASP A 1 86 ? 2.071 20.347 -0.981 1.00 43.06 86 ASP A C 1
ATOM 672 O O . ASP A 1 86 ? 1.528 20.095 -2.059 1.00 43.06 86 ASP A O 1
ATOM 676 N N . ASN A 1 87 ? 3.299 19.889 -0.745 1.00 38.19 87 ASN A N 1
ATOM 677 C CA . ASN A 1 87 ? 3.955 18.939 -1.623 1.00 38.19 87 ASN A CA 1
ATOM 678 C C . ASN A 1 87 ? 3.253 17.589 -1.489 1.00 38.19 87 ASN A C 1
ATOM 680 O O . ASN A 1 87 ? 3.565 16.865 -0.550 1.00 38.19 87 ASN A O 1
ATOM 684 N N . ILE A 1 88 ? 2.352 17.284 -2.436 1.00 43.91 88 ILE A N 1
ATOM 685 C CA . ILE A 1 88 ? 2.049 16.015 -3.154 1.00 43.91 88 ILE A CA 1
ATOM 686 C C . ILE A 1 88 ? 1.845 14.725 -2.320 1.00 43.91 88 ILE A C 1
ATOM 688 O O . ILE A 1 88 ? 1.058 13.862 -2.702 1.00 43.91 88 ILE A O 1
ATOM 692 N N . ALA A 1 89 ? 2.485 14.576 -1.168 1.00 37.56 89 ALA A N 1
ATOM 693 C CA . ALA A 1 89 ? 2.187 13.597 -0.140 1.00 37.56 89 ALA A CA 1
ATOM 694 C C . ALA A 1 89 ? 0.792 13.811 0.467 1.00 37.56 89 ALA A C 1
ATOM 696 O O . ALA A 1 89 ? 0.112 12.817 0.681 1.00 37.56 89 ALA A O 1
ATOM 697 N N . ALA A 1 90 ? 0.328 15.056 0.654 1.00 38.19 90 ALA A N 1
ATOM 698 C CA . ALA A 1 90 ? -1.013 15.346 1.184 1.00 38.19 90 ALA A CA 1
ATOM 699 C C . ALA A 1 90 ? -2.146 14.962 0.208 1.00 38.19 90 ALA A C 1
ATOM 701 O O . ALA A 1 90 ? -3.128 14.345 0.613 1.00 38.19 90 ALA A O 1
ATOM 702 N N . ALA A 1 91 ? -1.953 15.163 -1.102 1.00 34.78 91 ALA A N 1
ATOM 703 C CA . ALA A 1 91 ? -2.899 14.721 -2.139 1.00 34.78 91 ALA A CA 1
ATOM 704 C C . ALA A 1 91 ? -2.983 13.182 -2.288 1.00 34.78 91 ALA A C 1
ATOM 706 O O . ALA A 1 91 ? -3.851 12.642 -2.978 1.00 34.78 91 ALA A O 1
ATOM 707 N N . LEU A 1 92 ? -2.075 12.435 -1.652 1.00 35.59 92 LEU A N 1
ATOM 708 C CA . LEU A 1 92 ? -2.176 10.980 -1.527 1.00 35.59 92 LEU A CA 1
ATOM 709 C C . LEU A 1 92 ? -2.879 10.547 -0.233 1.00 35.59 92 LEU A C 1
ATOM 711 O O . LEU A 1 92 ? -3.218 9.366 -0.126 1.00 35.59 92 LEU A O 1
ATOM 715 N N . THR A 1 93 ? -3.127 11.475 0.693 1.00 38.34 93 THR A N 1
ATOM 716 C CA . THR A 1 93 ? -3.724 11.230 2.012 1.00 38.34 93 THR A CA 1
ATOM 717 C C . THR A 1 93 ? -5.226 11.530 2.054 1.00 38.34 93 THR A C 1
ATOM 719 O O . THR A 1 93 ? -5.929 10.913 2.845 1.00 38.34 93 THR A O 1
ATOM 722 N N . GLU A 1 94 ? -5.753 12.380 1.167 1.00 35.31 94 GLU A N 1
ATOM 723 C CA . GLU A 1 94 ? -7.176 12.781 1.195 1.00 35.31 94 GLU A CA 1
ATOM 724 C C . GLU A 1 94 ? -8.168 11.797 0.540 1.00 35.31 94 GLU A C 1
ATOM 726 O O . GLU A 1 94 ? -9.373 11.936 0.706 1.00 35.31 94 GLU A O 1
ATOM 731 N N . GLU A 1 95 ? -7.720 10.734 -0.138 1.00 31.75 95 GLU A N 1
ATOM 732 C CA . GLU A 1 95 ? -8.641 9.728 -0.720 1.00 31.75 95 GLU A CA 1
ATOM 733 C C . GLU A 1 95 ? -8.986 8.559 0.227 1.00 31.75 95 GLU A C 1
ATOM 735 O O . GLU A 1 95 ? -9.546 7.548 -0.201 1.00 31.75 95 GLU A O 1
ATOM 740 N N . HIS A 1 96 ? -8.657 8.661 1.517 1.00 36.44 96 HIS A N 1
ATOM 741 C CA . HIS A 1 96 ? -9.033 7.655 2.518 1.00 36.44 96 HIS A CA 1
ATOM 742 C C . HIS A 1 96 ? -9.739 8.232 3.755 1.00 36.44 96 HIS A C 1
ATOM 744 O O . HIS A 1 96 ? -9.696 7.624 4.824 1.00 36.44 96 HIS A O 1
ATOM 750 N N . ALA A 1 97 ? -10.466 9.337 3.591 1.00 34.06 97 ALA A N 1
ATOM 751 C CA . ALA A 1 97 ? -11.532 9.717 4.512 1.00 34.06 97 ALA A CA 1
ATOM 752 C C . ALA A 1 97 ? -12.853 9.094 4.028 1.00 34.06 97 ALA A C 1
ATOM 754 O O . ALA A 1 97 ? -13.552 9.653 3.190 1.00 34.06 97 ALA A O 1
ATOM 755 N N . ASP A 1 98 ? -13.175 7.901 4.530 1.00 31.58 98 ASP A N 1
ATOM 756 C CA . ASP A 1 98 ? -14.546 7.389 4.471 1.00 31.58 98 ASP A CA 1
ATOM 757 C C . ASP A 1 98 ? -15.026 7.111 5.898 1.00 31.58 98 ASP A C 1
ATOM 759 O O . ASP A 1 98 ? -14.638 6.117 6.524 1.00 31.58 98 ASP A O 1
ATOM 763 N N . GLY A 1 99 ? -15.827 8.053 6.406 1.00 34.06 99 GLY A N 1
ATOM 764 C CA . GLY A 1 99 ? -16.768 7.858 7.506 1.00 34.06 99 GLY A CA 1
ATOM 765 C C . GLY A 1 99 ? -16.186 7.733 8.914 1.00 34.06 99 GLY A C 1
ATOM 766 O O . GLY A 1 99 ? -16.474 6.753 9.603 1.00 34.06 99 GLY A O 1
ATOM 767 N N . SER A 1 100 ? -15.431 8.730 9.371 1.00 31.58 100 SER A N 1
ATOM 768 C CA . SER A 1 100 ? -15.336 9.060 10.797 1.00 31.58 100 SER A CA 1
ATOM 769 C C . SER A 1 100 ? -15.633 10.544 10.934 1.00 31.58 100 SER A C 1
ATOM 771 O O . SER A 1 100 ? -15.071 11.354 10.209 1.00 31.58 100 SER A O 1
ATOM 773 N N . ASP A 1 101 ? -16.593 10.855 11.790 1.00 33.38 101 ASP A N 1
ATOM 774 C CA . ASP A 1 101 ? -16.969 12.201 12.203 1.00 33.38 101 ASP A CA 1
ATOM 775 C C . ASP A 1 101 ? -15.771 12.791 12.967 1.00 33.38 101 ASP A C 1
ATOM 777 O O . ASP A 1 101 ? -15.575 12.498 14.147 1.00 33.38 101 ASP A O 1
ATOM 781 N N . ASP A 1 102 ? -14.889 13.483 12.246 1.00 32.12 102 ASP A N 1
ATOM 782 C CA . ASP A 1 102 ? -13.677 14.091 12.789 1.00 32.12 102 ASP A CA 1
ATOM 783 C C . ASP A 1 102 ? -14.021 15.505 13.281 1.00 32.12 102 ASP A C 1
ATOM 785 O O . ASP A 1 102 ? -13.987 16.481 12.532 1.00 32.12 102 ASP A O 1
ATOM 789 N N . GLU A 1 103 ? -14.367 15.616 14.565 1.00 36.88 103 GLU A N 1
ATOM 790 C CA . GLU A 1 103 ? -14.162 16.866 15.295 1.00 36.88 103 GLU A CA 1
ATOM 791 C C . GLU A 1 103 ? -12.648 17.037 15.482 1.00 36.88 103 GLU A C 1
ATOM 793 O O . GLU A 1 103 ? -11.999 16.214 16.130 1.00 36.88 103 GLU A O 1
ATOM 798 N N . GLU A 1 104 ? -12.080 18.082 14.873 1.00 37.84 104 GLU A N 1
ATOM 799 C CA . GLU A 1 104 ? -10.666 18.443 14.989 1.00 37.84 104 GLU A CA 1
ATOM 800 C C . GLU A 1 104 ? -10.263 18.609 16.466 1.00 37.84 104 GLU A C 1
ATOM 802 O O . GLU A 1 104 ? -10.586 19.601 17.129 1.00 37.84 104 GLU A O 1
ATOM 807 N N . GLU A 1 105 ? -9.564 17.605 16.997 1.00 36.91 105 GLU A N 1
ATOM 808 C CA . GLU A 1 105 ? -8.958 17.631 18.323 1.00 36.91 105 GLU A CA 1
ATOM 809 C C . GLU A 1 105 ? -7.474 17.998 18.173 1.00 36.91 105 GLU A C 1
ATOM 811 O O . GLU A 1 105 ? -6.676 17.235 17.612 1.00 36.91 105 GLU A O 1
ATOM 816 N N . ASP A 1 106 ? -7.137 19.201 18.652 1.00 33.31 106 ASP A N 1
ATOM 817 C CA . ASP A 1 106 ? -5.805 19.806 18.664 1.00 33.31 106 ASP A CA 1
ATOM 818 C C . ASP A 1 106 ? -4.726 18.793 19.082 1.00 33.31 106 ASP A C 1
ATOM 820 O O . ASP A 1 106 ? -4.539 18.466 20.258 1.00 33.31 106 ASP A O 1
ATOM 824 N N . HIS A 1 107 ? -3.984 18.286 18.096 1.00 33.84 107 HIS A N 1
ATOM 825 C CA . HIS A 1 107 ? -2.812 17.457 18.331 1.00 33.84 107 HIS A CA 1
ATOM 826 C C . HIS A 1 107 ? -1.664 18.342 18.819 1.00 33.84 107 HIS A C 1
ATOM 828 O O . HIS A 1 107 ? -0.858 18.839 18.033 1.00 33.84 107 HIS A O 1
ATOM 834 N N . TYR A 1 108 ? -1.521 18.487 20.135 1.00 36.84 108 TYR A N 1
ATOM 835 C CA . TYR A 1 108 ? -0.216 18.818 20.700 1.00 36.84 108 TYR A CA 1
ATOM 836 C C . TYR A 1 108 ? 0.763 17.710 20.275 1.00 36.84 108 TYR A C 1
ATOM 838 O O . TYR A 1 108 ? 0.458 16.533 20.500 1.00 36.84 108 TYR A O 1
ATOM 846 N N . PRO A 1 109 ? 1.923 18.017 19.662 1.00 38.97 109 PRO A N 1
ATOM 847 C CA . PRO A 1 109 ? 2.888 17.000 19.268 1.00 38.97 109 PRO A CA 1
ATOM 848 C C . PRO A 1 109 ? 3.531 16.398 20.522 1.00 38.97 109 PRO A C 1
ATOM 850 O O . PRO A 1 109 ? 4.604 16.800 20.967 1.00 38.97 109 PRO A O 1
ATOM 853 N N . GLN A 1 110 ? 2.861 15.416 21.119 1.00 45.22 110 GLN A N 1
ATOM 854 C CA . GLN A 1 110 ? 3.455 14.548 22.119 1.00 45.22 110 GLN A CA 1
ATOM 855 C C . GLN A 1 110 ? 4.499 13.693 21.405 1.00 45.22 110 GLN A C 1
ATOM 857 O O . GLN A 1 110 ? 4.174 12.856 20.558 1.00 45.22 110 GLN A O 1
ATOM 862 N N . ILE A 1 111 ? 5.772 13.911 21.738 1.00 52.66 111 ILE A N 1
ATOM 863 C CA . ILE A 1 111 ? 6.871 13.041 21.319 1.00 52.66 111 ILE A CA 1
ATOM 864 C C . ILE A 1 111 ? 6.733 11.737 22.114 1.00 52.66 111 ILE A C 1
ATOM 866 O O . ILE A 1 111 ? 7.377 11.523 23.135 1.00 52.66 111 ILE A O 1
ATOM 870 N N . LEU A 1 112 ? 5.820 10.881 21.666 1.00 47.53 112 LEU A N 1
ATOM 871 C CA . LEU A 1 112 ? 5.720 9.495 22.091 1.00 47.53 112 LEU A CA 1
ATOM 872 C C . LEU A 1 112 ? 6.753 8.697 21.296 1.00 47.53 112 LEU A C 1
ATOM 874 O O . LEU A 1 112 ? 6.715 8.679 20.062 1.00 47.53 112 LEU A O 1
ATOM 878 N N . GLU A 1 113 ? 7.664 8.017 21.993 1.00 54.50 113 GLU A N 1
ATOM 879 C CA . GLU A 1 113 ? 8.523 6.995 21.395 1.00 54.50 113 GLU A CA 1
ATOM 880 C C . GLU A 1 113 ? 7.630 5.881 20.831 1.00 54.50 113 GLU A C 1
ATOM 882 O O . GLU A 1 113 ? 7.212 4.955 21.525 1.00 54.50 113 GLU A O 1
ATOM 887 N N . ARG A 1 114 ? 7.261 5.996 19.552 1.00 58.97 114 ARG A N 1
ATOM 888 C CA . ARG A 1 114 ? 6.522 4.944 18.859 1.00 58.97 114 ARG A CA 1
ATOM 889 C C . ARG A 1 114 ? 7.464 3.776 18.623 1.00 58.97 114 ARG A C 1
ATOM 891 O O . ARG A 1 114 ? 8.498 3.929 17.976 1.00 58.97 114 ARG A O 1
ATOM 898 N N . ASN A 1 115 ? 7.044 2.594 19.063 1.00 58.38 115 ASN A N 1
ATOM 899 C CA . ASN A 1 115 ? 7.629 1.336 18.623 1.00 58.38 115 ASN A CA 1
ATOM 900 C C . ASN A 1 115 ? 7.613 1.304 17.085 1.00 58.38 115 ASN A C 1
ATOM 902 O O . ASN A 1 115 ? 6.555 1.202 16.461 1.00 58.38 115 ASN A O 1
ATOM 906 N N . PHE A 1 116 ? 8.782 1.470 16.463 1.00 64.81 116 PHE A N 1
ATOM 907 C CA . PHE A 1 116 ? 8.911 1.465 15.011 1.00 64.81 116 PHE A CA 1
ATOM 908 C C . PHE A 1 116 ? 8.868 0.022 14.515 1.00 64.81 116 PHE A C 1
ATOM 910 O O . PHE A 1 116 ? 9.881 -0.679 14.492 1.00 64.81 116 PHE A O 1
ATOM 917 N N . GLU A 1 117 ? 7.686 -0.431 14.107 1.00 75.69 117 GLU A N 1
ATOM 918 C CA . GLU A 1 117 ? 7.553 -1.710 13.425 1.00 75.69 117 GLU A CA 1
ATOM 919 C C . GLU A 1 117 ? 7.734 -1.508 11.914 1.00 75.69 117 GLU A C 1
ATOM 921 O O . GLU A 1 117 ? 6.925 -0.871 11.236 1.00 75.69 117 GLU A O 1
ATOM 926 N N . VAL A 1 118 ? 8.816 -2.071 11.364 1.00 72.50 118 VAL A N 1
ATOM 927 C CA . VAL A 1 118 ? 9.162 -1.979 9.930 1.00 72.50 118 VAL A CA 1
ATOM 928 C C . VAL A 1 118 ? 7.996 -2.426 9.043 1.00 72.50 118 VAL A C 1
ATOM 930 O O . VAL A 1 118 ? 7.771 -1.863 7.974 1.00 72.50 118 VAL A O 1
ATOM 933 N N . ILE A 1 119 ? 7.229 -3.419 9.496 1.00 74.88 119 ILE A N 1
ATOM 934 C CA . ILE A 1 119 ? 6.066 -3.942 8.778 1.00 74.88 119 ILE A CA 1
ATOM 935 C C . ILE A 1 119 ? 4.967 -2.879 8.678 1.00 74.88 119 ILE A C 1
ATOM 937 O O . ILE A 1 119 ? 4.376 -2.719 7.612 1.00 74.88 119 ILE A O 1
ATOM 941 N N . ASP A 1 120 ? 4.719 -2.109 9.735 1.00 76.75 120 ASP A N 1
ATOM 942 C CA . ASP A 1 120 ? 3.717 -1.042 9.718 1.00 76.75 120 ASP A CA 1
ATOM 943 C C . ASP A 1 120 ? 4.145 0.138 8.851 1.00 76.75 120 ASP A C 1
ATOM 945 O O . ASP A 1 120 ? 3.314 0.727 8.158 1.00 76.75 120 ASP A O 1
ATOM 949 N N . PHE A 1 121 ? 5.445 0.430 8.795 1.00 77.75 121 PHE A N 1
ATOM 950 C CA . PHE A 1 121 ? 5.980 1.360 7.806 1.00 77.75 121 PHE A CA 1
ATOM 951 C C . PHE A 1 121 ? 5.769 0.843 6.373 1.00 77.75 121 PHE A C 1
ATOM 953 O O . PHE A 1 121 ? 5.276 1.580 5.521 1.00 77.75 121 PHE A O 1
ATOM 960 N N . LEU A 1 122 ? 6.066 -0.432 6.100 1.00 77.75 122 LEU A N 1
ATOM 961 C CA . LEU A 1 122 ? 5.894 -1.041 4.773 1.00 77.75 122 LEU A CA 1
ATOM 962 C C . LEU A 1 122 ? 4.427 -1.123 4.330 1.00 77.75 122 LEU A C 1
ATOM 964 O O . LEU A 1 122 ? 4.129 -0.914 3.151 1.00 77.75 122 LEU A O 1
ATOM 968 N N . LYS A 1 123 ? 3.491 -1.356 5.256 1.00 79.06 123 LYS A N 1
ATOM 969 C CA . LYS A 1 123 ? 2.049 -1.331 4.965 1.00 79.06 123 LYS A CA 1
ATOM 970 C C . LYS A 1 123 ? 1.595 0.020 4.408 1.00 79.06 123 LYS A C 1
ATOM 972 O O . LYS A 1 123 ? 0.714 0.034 3.554 1.00 79.06 123 LYS A O 1
ATOM 977 N N . ARG A 1 124 ? 2.236 1.138 4.781 1.00 77.62 124 ARG A N 1
ATOM 978 C CA . ARG A 1 124 ? 1.940 2.466 4.199 1.00 77.62 124 ARG A CA 1
ATOM 979 C C . ARG A 1 124 ? 2.231 2.526 2.696 1.00 77.62 124 ARG A C 1
ATOM 981 O O . ARG A 1 124 ? 1.541 3.224 1.963 1.00 77.62 124 ARG A O 1
ATOM 988 N N . PHE A 1 125 ? 3.204 1.747 2.221 1.00 75.88 125 PHE A N 1
ATOM 989 C CA . PHE A 1 125 ? 3.529 1.629 0.795 1.00 75.88 125 PHE A CA 1
ATOM 990 C C . PHE A 1 125 ? 2.657 0.609 0.059 1.00 75.88 125 PHE A C 1
ATOM 992 O O . PHE A 1 125 ? 2.699 0.545 -1.169 1.00 75.88 125 PHE A O 1
ATOM 999 N N . SER A 1 126 ? 1.831 -0.164 0.769 1.00 79.75 126 SER A N 1
ATOM 1000 C CA 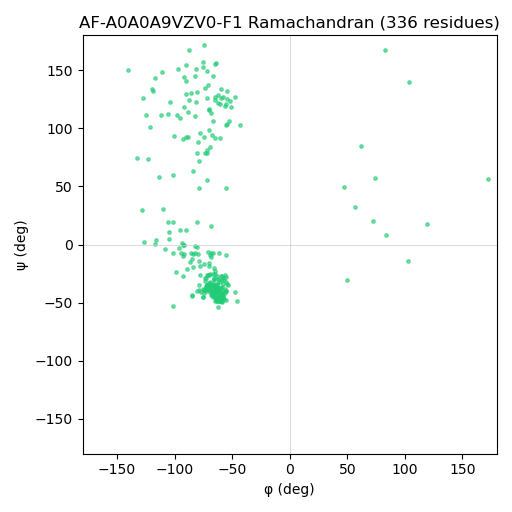. SER A 1 126 ? 0.889 -1.117 0.170 1.00 79.75 126 SER A CA 1
ATOM 1001 C C . SER A 1 126 ? -0.366 -0.407 -0.351 1.00 79.75 126 SER A C 1
ATOM 1003 O O . SER A 1 126 ? -1.486 -0.816 -0.071 1.00 79.75 126 SER A O 1
ATOM 1005 N N . SER A 1 127 ? -0.193 0.676 -1.111 1.00 81.19 127 SER A N 1
ATOM 1006 C CA . SER A 1 127 ? -1.299 1.433 -1.696 1.00 81.19 127 SER A CA 1
ATOM 1007 C C . SER A 1 127 ? -1.552 1.023 -3.154 1.00 81.19 127 SER A C 1
ATOM 1009 O O . SER A 1 127 ? -0.617 0.656 -3.878 1.00 81.19 127 SER A O 1
ATOM 1011 N N . PRO A 1 128 ? -2.800 1.136 -3.650 1.00 81.81 128 PRO A N 1
ATOM 1012 C CA . PRO A 1 128 ? -3.111 0.872 -5.057 1.00 81.81 128 PRO A CA 1
ATOM 1013 C C . PRO A 1 128 ? -2.283 1.739 -6.015 1.00 81.81 128 PRO A C 1
ATOM 1015 O O . PRO A 1 128 ? -1.958 1.313 -7.123 1.00 81.81 128 PRO A O 1
ATOM 1018 N N . LYS A 1 129 ? -1.907 2.950 -5.582 1.00 85.69 129 LYS A N 1
ATOM 1019 C CA . LYS A 1 129 ? -1.097 3.903 -6.351 1.00 85.69 129 LYS A CA 1
ATOM 1020 C C . LYS A 1 129 ? 0.322 3.366 -6.581 1.00 85.69 129 LYS A C 1
ATOM 1022 O O . LYS A 1 129 ? 0.787 3.366 -7.720 1.00 85.69 129 LYS A O 1
ATOM 1027 N N . VAL A 1 130 ? 0.965 2.799 -5.555 1.00 86.31 130 VAL A N 1
ATOM 1028 C CA . VAL A 1 130 ? 2.295 2.169 -5.683 1.00 86.31 130 VAL A CA 1
ATOM 1029 C C . VAL A 1 130 ? 2.251 0.964 -6.626 1.00 86.31 130 VAL A C 1
ATOM 1031 O O . VAL A 1 130 ? 3.118 0.823 -7.492 1.00 86.31 130 VAL A O 1
ATOM 1034 N N . VAL A 1 131 ? 1.212 0.129 -6.524 1.00 85.81 131 VAL A N 1
ATOM 1035 C CA . VAL A 1 131 ? 1.030 -1.024 -7.424 1.00 85.81 131 VAL A CA 1
ATOM 1036 C C . VAL A 1 131 ? 0.832 -0.566 -8.873 1.00 85.81 131 VAL A C 1
ATOM 1038 O O . VAL A 1 131 ? 1.446 -1.131 -9.779 1.00 85.81 131 VAL A O 1
ATOM 1041 N N . ARG A 1 132 ? 0.045 0.495 -9.107 1.00 86.94 132 ARG A N 1
ATOM 1042 C CA . ARG A 1 132 ? -0.126 1.094 -10.443 1.00 86.94 132 ARG A CA 1
ATOM 1043 C C . ARG A 1 132 ? 1.201 1.584 -11.019 1.00 86.94 132 ARG A C 1
ATOM 1045 O O . ARG A 1 132 ? 1.497 1.255 -12.162 1.00 86.94 132 ARG A O 1
ATOM 1052 N N . ILE A 1 133 ? 2.014 2.299 -10.237 1.00 87.44 133 ILE A N 1
ATOM 1053 C CA . ILE A 1 133 ? 3.339 2.774 -10.675 1.00 87.44 133 ILE A CA 1
ATOM 1054 C C . ILE A 1 133 ? 4.226 1.589 -11.071 1.00 87.44 133 ILE A C 1
ATOM 1056 O O . ILE A 1 133 ? 4.784 1.578 -12.167 1.00 87.44 133 ILE A O 1
ATOM 1060 N N . CYS A 1 134 ? 4.301 0.555 -10.227 1.00 87.25 134 CYS A N 1
ATOM 1061 C CA . CYS A 1 134 ? 5.067 -0.654 -10.531 1.00 87.25 134 CYS A CA 1
ATOM 1062 C C . CYS A 1 134 ? 4.576 -1.331 -11.820 1.00 87.25 134 CYS A C 1
ATOM 1064 O O . CYS A 1 134 ? 5.382 -1.756 -12.644 1.00 87.25 134 CYS A O 1
ATOM 1066 N N . ASN A 1 135 ? 3.261 -1.400 -12.030 1.00 87.25 135 ASN A N 1
ATOM 1067 C CA . ASN A 1 135 ? 2.670 -1.982 -13.232 1.00 87.25 135 ASN A CA 1
ATOM 1068 C C . ASN A 1 135 ? 2.961 -1.149 -14.500 1.00 87.25 135 ASN A C 1
ATOM 1070 O O . ASN A 1 135 ? 3.235 -1.708 -15.565 1.00 87.25 135 ASN A O 1
ATOM 1074 N N . THR A 1 136 ? 2.964 0.181 -14.391 1.00 88.06 136 THR A N 1
ATOM 1075 C CA . THR A 1 136 ? 3.384 1.075 -15.479 1.00 88.06 136 THR A CA 1
ATOM 1076 C C . THR A 1 136 ? 4.856 0.859 -15.818 1.00 88.06 136 THR A C 1
ATOM 1078 O O . THR A 1 136 ? 5.175 0.640 -16.983 1.00 88.06 136 THR A O 1
ATOM 1081 N N . LEU A 1 137 ? 5.739 0.803 -14.816 1.00 87.88 137 LEU A N 1
ATOM 1082 C CA . LEU A 1 137 ? 7.171 0.550 -15.017 1.00 87.88 137 LEU A CA 1
ATOM 1083 C C . LEU A 1 137 ? 7.456 -0.832 -15.623 1.00 87.88 137 LEU A C 1
ATOM 1085 O O . LEU A 1 137 ? 8.362 -0.978 -16.442 1.00 87.88 137 LEU A O 1
ATOM 1089 N N . LEU A 1 138 ? 6.652 -1.845 -15.286 1.00 86.31 138 LEU A N 1
ATOM 1090 C CA . LEU A 1 138 ? 6.720 -3.167 -15.917 1.00 86.31 138 LEU A CA 1
ATOM 1091 C C . LEU A 1 138 ? 6.253 -3.170 -17.375 1.00 86.31 138 LEU A C 1
ATOM 1093 O O . LEU A 1 138 ? 6.429 -4.174 -18.058 1.00 86.31 138 LEU A O 1
ATOM 1097 N N . SER A 1 139 ? 5.664 -2.090 -17.893 1.00 85.25 139 SER A N 1
ATOM 1098 C CA . SER A 1 139 ? 5.333 -2.015 -19.320 1.00 85.25 139 SER A CA 1
ATOM 1099 C C . SER A 1 139 ? 6.567 -1.864 -20.203 1.00 85.25 139 SER A C 1
ATOM 1101 O O . SER A 1 139 ? 6.532 -2.321 -21.341 1.00 85.25 139 SER A O 1
ATOM 1103 N N . THR A 1 140 ? 7.648 -1.299 -19.669 1.00 85.69 140 THR A N 1
ATOM 1104 C CA . THR A 1 140 ? 8.928 -1.075 -20.354 1.00 85.69 140 THR A CA 1
ATOM 1105 C C . THR A 1 140 ? 10.031 -1.992 -19.811 1.00 85.69 140 THR A C 1
ATOM 1107 O O . THR A 1 140 ? 11.201 -1.624 -19.801 1.00 85.69 140 THR A O 1
ATOM 1110 N N . TYR A 1 141 ? 9.676 -3.198 -19.340 1.00 81.81 141 TYR A N 1
ATOM 1111 C CA . TYR A 1 141 ? 10.613 -4.109 -18.660 1.00 81.81 141 TYR A CA 1
ATOM 1112 C C . TYR A 1 141 ? 11.835 -4.507 -19.506 1.00 81.81 141 TYR A C 1
ATOM 1114 O O . TYR A 1 141 ? 12.885 -4.791 -18.935 1.00 81.81 141 TYR A O 1
ATOM 1122 N N . ASP A 1 142 ? 11.692 -4.503 -20.834 1.00 80.38 142 ASP A N 1
ATOM 1123 C CA . ASP A 1 142 ? 12.737 -4.835 -21.813 1.00 80.38 142 ASP A CA 1
ATOM 1124 C C . ASP A 1 142 ? 13.790 -3.713 -21.938 1.00 80.38 142 ASP A C 1
ATOM 1126 O O . ASP A 1 142 ? 14.992 -3.953 -21.968 1.00 80.38 142 ASP A O 1
ATOM 1130 N N . THR A 1 143 ? 13.353 -2.450 -21.903 1.00 84.50 143 THR A N 1
ATOM 1131 C CA . THR A 1 143 ? 14.247 -1.280 -21.986 1.00 84.50 143 THR A CA 1
ATOM 1132 C C . THR A 1 143 ? 14.814 -0.847 -20.632 1.00 84.50 143 THR A C 1
ATOM 1134 O O . THR A 1 143 ? 15.739 -0.039 -20.578 1.00 84.50 143 THR A O 1
ATOM 1137 N N . ASN A 1 144 ? 14.239 -1.331 -19.529 1.00 84.12 144 ASN A N 1
ATOM 1138 C CA . ASN A 1 144 ? 14.664 -0.974 -18.179 1.00 84.12 144 ASN A CA 1
ATOM 1139 C C . ASN A 1 144 ? 16.019 -1.609 -17.824 1.00 84.12 144 ASN A C 1
ATOM 1141 O O . ASN A 1 144 ? 16.332 -2.733 -18.219 1.00 84.12 144 ASN A O 1
ATOM 1145 N N . SER A 1 145 ? 16.797 -0.924 -16.984 1.00 84.62 145 SER A N 1
ATOM 1146 C CA . SER A 1 145 ? 18.009 -1.502 -16.401 1.00 84.62 145 SER A CA 1
ATOM 1147 C C . SER A 1 145 ? 17.686 -2.689 -15.483 1.00 84.62 145 SER A C 1
ATOM 1149 O O . SER A 1 145 ? 16.601 -2.792 -14.897 1.00 84.62 145 SER A O 1
ATOM 1151 N N . GLU A 1 146 ? 18.667 -3.576 -15.300 1.00 83.69 146 GLU A N 1
ATOM 1152 C CA . GLU A 1 146 ? 18.549 -4.722 -14.390 1.00 83.69 146 GLU A CA 1
ATOM 1153 C C . GLU A 1 146 ? 18.266 -4.278 -12.945 1.00 83.69 146 GLU A C 1
ATOM 1155 O O . GLU A 1 146 ? 17.452 -4.891 -12.255 1.00 83.69 146 GLU A O 1
ATOM 1160 N N . THR A 1 147 ? 18.849 -3.155 -12.512 1.00 86.38 147 THR A N 1
ATOM 1161 C CA . THR A 1 147 ? 18.624 -2.579 -11.179 1.00 86.38 147 THR A CA 1
ATOM 1162 C C . THR A 1 147 ? 17.191 -2.092 -10.986 1.00 86.38 147 THR A C 1
ATOM 1164 O O . THR A 1 147 ? 16.581 -2.397 -9.964 1.00 86.38 147 THR A O 1
ATOM 1167 N N . THR A 1 148 ? 16.611 -1.398 -11.969 1.00 87.88 148 THR A N 1
ATOM 1168 C CA . THR A 1 148 ? 15.219 -0.930 -11.896 1.00 87.88 148 THR A CA 1
ATOM 1169 C C . THR A 1 148 ? 14.252 -2.108 -11.837 1.00 87.88 148 THR A C 1
ATOM 1171 O O . THR A 1 148 ? 13.371 -2.146 -10.977 1.00 87.88 148 THR A O 1
ATOM 1174 N N . ASN A 1 149 ? 14.453 -3.116 -12.689 1.00 87.88 149 ASN A N 1
ATOM 1175 C CA . ASN A 1 149 ? 13.637 -4.328 -12.676 1.00 87.88 149 ASN A CA 1
ATOM 1176 C C . ASN A 1 149 ? 13.761 -5.084 -11.342 1.00 87.88 149 ASN A C 1
ATOM 1178 O O . ASN A 1 149 ? 12.748 -5.510 -10.786 1.00 87.88 149 ASN A O 1
ATOM 1182 N N . HIS A 1 150 ? 14.969 -5.184 -10.782 1.00 89.00 150 HIS A N 1
ATOM 1183 C CA . HIS A 1 150 ? 15.194 -5.760 -9.457 1.00 89.00 150 HIS A CA 1
ATOM 1184 C C . HIS A 1 150 ? 14.448 -4.995 -8.352 1.00 89.00 150 HIS A C 1
ATOM 1186 O O . HIS A 1 150 ? 13.788 -5.608 -7.511 1.00 89.00 150 HIS A O 1
ATOM 1192 N N . CYS A 1 151 ? 14.489 -3.659 -8.367 1.00 89.56 151 CYS A N 1
ATOM 1193 C CA . CYS A 1 151 ? 13.771 -2.820 -7.405 1.00 89.56 151 CYS A CA 1
ATOM 1194 C C . CYS A 1 151 ? 12.254 -3.022 -7.482 1.00 89.56 151 CYS A C 1
ATOM 1196 O O . CYS A 1 151 ? 11.605 -3.164 -6.444 1.00 89.56 151 CYS A O 1
ATOM 1198 N N . ILE A 1 152 ? 11.692 -3.098 -8.692 1.00 89.94 152 ILE A N 1
ATOM 1199 C CA . ILE A 1 152 ? 10.259 -3.350 -8.893 1.00 89.94 152 ILE A CA 1
ATOM 1200 C C . ILE A 1 152 ? 9.881 -4.737 -8.369 1.00 89.94 152 ILE A C 1
ATOM 1202 O O . ILE A 1 152 ? 8.924 -4.869 -7.605 1.00 89.94 152 ILE A O 1
ATOM 1206 N N . VAL A 1 153 ? 10.652 -5.771 -8.724 1.00 91.12 153 VAL A N 1
ATOM 1207 C CA . VAL A 1 153 ? 10.430 -7.140 -8.232 1.00 91.12 153 VAL A CA 1
ATOM 1208 C C . VAL A 1 153 ? 10.475 -7.174 -6.712 1.00 91.12 153 VAL A C 1
ATOM 1210 O O . VAL A 1 153 ? 9.591 -7.765 -6.094 1.00 91.12 153 VAL A O 1
ATOM 1213 N N . ARG A 1 154 ? 11.461 -6.513 -6.095 1.00 90.88 154 ARG A N 1
ATOM 1214 C CA . ARG A 1 154 ? 11.555 -6.434 -4.638 1.00 90.88 154 ARG A CA 1
ATOM 1215 C C . ARG A 1 154 ? 10.369 -5.710 -4.026 1.00 90.88 154 ARG A C 1
ATOM 1217 O O . ARG A 1 154 ? 9.819 -6.231 -3.066 1.00 90.88 154 ARG A O 1
ATOM 1224 N N . MET A 1 155 ? 9.944 -4.572 -4.570 1.00 89.94 155 MET A N 1
ATOM 1225 C CA . MET A 1 155 ? 8.787 -3.840 -4.048 1.00 89.94 155 M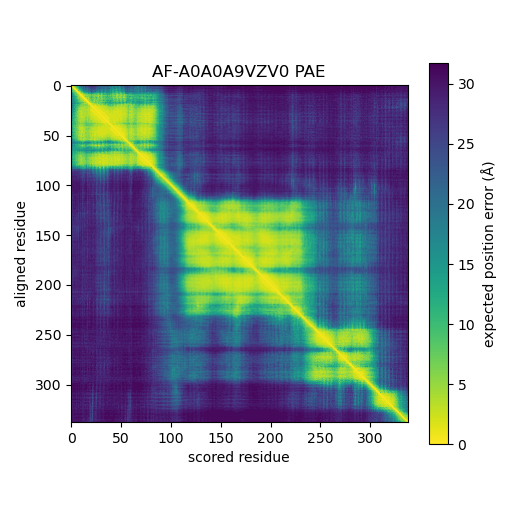ET A CA 1
ATOM 1226 C C . MET A 1 155 ? 7.525 -4.712 -4.064 1.00 89.94 155 MET A C 1
ATOM 1228 O O . MET A 1 155 ? 6.864 -4.878 -3.041 1.00 89.94 155 MET A O 1
ATOM 1232 N N . LEU A 1 156 ? 7.240 -5.356 -5.197 1.00 90.38 156 LEU A N 1
ATOM 1233 C CA . LEU A 1 156 ? 6.093 -6.254 -5.336 1.00 90.38 156 LEU A CA 1
ATOM 1234 C C . LEU A 1 156 ? 6.214 -7.490 -4.430 1.00 90.38 156 LEU A C 1
ATOM 1236 O O . LEU A 1 156 ? 5.240 -7.902 -3.803 1.00 90.38 156 LEU A O 1
ATOM 1240 N N . HIS A 1 157 ? 7.413 -8.061 -4.305 1.00 90.44 157 HIS A N 1
ATOM 1241 C CA . HIS A 1 157 ? 7.667 -9.176 -3.397 1.00 90.44 157 HIS A CA 1
ATOM 1242 C C . HIS A 1 157 ? 7.441 -8.789 -1.930 1.00 90.44 157 HIS A C 1
ATOM 1244 O O . HIS A 1 157 ? 6.828 -9.558 -1.195 1.00 90.44 157 HIS A O 1
ATOM 1250 N N . ARG A 1 158 ? 7.882 -7.601 -1.497 1.00 88.31 158 ARG A N 1
ATOM 1251 C CA . ARG A 1 158 ? 7.654 -7.100 -0.132 1.00 88.31 158 ARG A CA 1
ATOM 1252 C C . ARG A 1 158 ? 6.166 -6.964 0.176 1.00 88.31 158 ARG A C 1
ATOM 1254 O O . ARG A 1 158 ? 5.721 -7.427 1.222 1.00 88.31 158 ARG A O 1
ATOM 1261 N N . ILE A 1 159 ? 5.383 -6.422 -0.755 1.00 87.69 159 ILE A N 1
ATOM 1262 C CA . ILE A 1 159 ? 3.922 -6.325 -0.601 1.00 87.69 159 ILE A CA 1
ATOM 1263 C C . ILE A 1 159 ? 3.302 -7.727 -0.461 1.00 87.69 159 ILE A C 1
ATOM 1265 O O . ILE A 1 159 ? 2.502 -7.980 0.440 1.00 87.69 159 ILE A O 1
ATOM 1269 N N . ALA A 1 160 ? 3.703 -8.673 -1.312 1.00 87.62 160 ALA A N 1
ATOM 1270 C CA . ALA A 1 160 ? 3.104 -10.004 -1.329 1.00 87.62 160 ALA A CA 1
ATOM 1271 C C . ALA A 1 160 ? 3.524 -10.904 -0.154 1.00 87.62 160 ALA A C 1
ATOM 1273 O O . ALA A 1 160 ? 2.708 -11.680 0.342 1.00 87.62 160 ALA A O 1
ATOM 1274 N N . TRP A 1 161 ? 4.796 -10.851 0.250 1.00 87.38 161 TRP A N 1
ATOM 1275 C CA . TRP A 1 161 ? 5.389 -11.754 1.240 1.00 87.38 161 TRP A CA 1
ATOM 1276 C C . TRP A 1 161 ? 5.522 -11.109 2.620 1.00 87.38 161 TRP A C 1
ATOM 1278 O O . TRP A 1 161 ? 5.041 -11.670 3.600 1.00 87.38 161 TRP A O 1
ATOM 1288 N N . GLU A 1 162 ? 6.146 -9.932 2.710 1.00 83.56 162 GLU A N 1
ATOM 1289 C CA . GLU A 1 162 ? 6.427 -9.280 3.999 1.00 83.56 162 GLU A CA 1
ATOM 1290 C C . GLU A 1 162 ? 5.162 -8.658 4.594 1.00 83.56 162 GLU A C 1
ATOM 1292 O O . GLU A 1 162 ? 4.860 -8.874 5.765 1.00 83.56 162 GLU A O 1
ATOM 1297 N N . CYS A 1 163 ? 4.371 -7.958 3.775 1.00 81.00 163 CYS A N 1
ATOM 1298 C CA . CYS A 1 163 ? 3.092 -7.392 4.216 1.00 81.00 163 CYS A CA 1
ATOM 1299 C C . CYS A 1 163 ? 1.962 -8.431 4.247 1.00 81.00 163 CYS A C 1
ATOM 1301 O O . CYS A 1 163 ? 0.889 -8.131 4.760 1.00 81.00 163 CYS A O 1
ATOM 1303 N N . LYS A 1 164 ? 2.196 -9.645 3.722 1.00 83.44 164 LYS A N 1
ATOM 1304 C CA . LYS A 1 164 ? 1.199 -10.722 3.578 1.00 83.44 164 LYS A CA 1
ATOM 1305 C C . LYS A 1 164 ? -0.043 -10.304 2.774 1.00 83.44 164 LYS A C 1
ATOM 1307 O O . LYS A 1 164 ? -1.130 -10.817 3.012 1.00 83.44 164 LYS A O 1
ATOM 1312 N N . LEU A 1 165 ? 0.122 -9.415 1.789 1.00 84.62 165 LEU A N 1
ATOM 1313 C CA . LEU A 1 165 ? -0.960 -8.908 0.936 1.00 84.62 165 LEU A CA 1
ATOM 1314 C C . LEU A 1 165 ? -0.800 -9.360 -0.530 1.00 84.62 165 LEU A C 1
ATOM 1316 O O . LEU A 1 165 ? -0.732 -8.520 -1.432 1.00 84.62 165 LEU A O 1
ATOM 1320 N N . PRO A 1 166 ? -0.748 -10.675 -0.835 1.00 85.19 166 PRO A N 1
ATOM 1321 C CA . PRO A 1 166 ? -0.621 -11.143 -2.217 1.00 85.19 166 PRO A CA 1
ATOM 1322 C C . PRO A 1 166 ? -1.830 -10.743 -3.075 1.00 85.19 166 PRO A C 1
ATOM 1324 O O . PRO A 1 166 ? -1.679 -10.532 -4.277 1.00 85.19 166 PRO A O 1
ATOM 1327 N N . ALA A 1 167 ? -3.007 -10.572 -2.461 1.00 85.75 167 ALA A N 1
ATOM 1328 C CA . ALA A 1 167 ? -4.229 -10.201 -3.162 1.00 85.75 167 ALA A CA 1
ATOM 1329 C C . ALA A 1 167 ? -4.186 -8.808 -3.802 1.00 85.75 167 ALA A C 1
ATOM 1331 O O . ALA A 1 167 ? -4.831 -8.608 -4.828 1.00 85.75 167 ALA A O 1
ATOM 1332 N N . MET A 1 168 ? -3.363 -7.883 -3.295 1.00 84.75 168 MET A N 1
ATOM 1333 C CA . MET A 1 168 ? -3.138 -6.571 -3.926 1.00 84.75 168 MET A CA 1
ATOM 1334 C C . MET A 1 168 ? -2.570 -6.689 -5.345 1.00 84.75 168 MET A C 1
ATOM 1336 O O . MET A 1 168 ? -2.775 -5.813 -6.184 1.00 84.75 168 MET A O 1
ATOM 1340 N N . LEU A 1 169 ? -1.850 -7.780 -5.618 1.00 86.88 169 LEU A N 1
ATOM 1341 C CA . LEU A 1 169 ? -1.215 -8.046 -6.905 1.00 86.88 169 LEU A CA 1
ATOM 1342 C C . LEU A 1 169 ? -2.099 -8.874 -7.844 1.00 86.88 169 LEU A C 1
ATOM 1344 O O . LEU A 1 169 ? -1.697 -9.156 -8.973 1.00 86.88 169 LEU A O 1
ATOM 1348 N N . PHE A 1 170 ? -3.304 -9.261 -7.417 1.00 87.75 170 PHE A N 1
ATOM 1349 C CA . PHE A 1 170 ? -4.277 -9.937 -8.273 1.00 87.75 170 PHE A CA 1
ATOM 1350 C C . PHE A 1 170 ? -4.973 -8.909 -9.165 1.00 87.75 170 PHE A C 1
ATOM 1352 O O . PHE A 1 170 ? -6.140 -8.582 -8.973 1.00 87.75 170 PHE A O 1
ATOM 1359 N N . GLN A 1 171 ? -4.230 -8.394 -10.142 1.00 87.94 171 GLN A N 1
ATOM 1360 C CA . GLN A 1 171 ? -4.724 -7.471 -11.157 1.00 87.94 171 GLN A CA 1
ATOM 1361 C C . GLN A 1 171 ? -4.547 -8.088 -12.542 1.00 87.94 171 GLN A C 1
ATOM 1363 O O . GLN A 1 171 ? -3.469 -8.587 -12.882 1.00 87.94 171 GLN A O 1
ATOM 1368 N N . ALA A 1 172 ? -5.587 -8.004 -13.375 1.00 85.75 172 ALA A N 1
ATOM 1369 C CA . ALA A 1 172 ? -5.545 -8.533 -14.739 1.00 85.75 172 ALA A CA 1
ATOM 1370 C C . ALA A 1 172 ? -4.403 -7.913 -15.564 1.00 85.75 172 ALA A C 1
ATOM 1372 O O . ALA A 1 172 ? -3.703 -8.612 -16.298 1.00 85.75 172 ALA A O 1
ATOM 1373 N N . SER A 1 173 ? -4.173 -6.607 -15.402 1.00 87.69 173 SER A N 1
ATOM 1374 C CA . SER A 1 173 ? -3.094 -5.876 -16.069 1.00 87.69 173 SER A CA 1
ATOM 1375 C C . SER A 1 173 ? -1.719 -6.462 -15.744 1.00 87.69 173 SER A C 1
ATOM 1377 O O . SER A 1 173 ? -0.931 -6.721 -16.655 1.00 87.69 173 SER A O 1
ATOM 1379 N N . LEU A 1 174 ? -1.461 -6.740 -14.466 1.00 87.56 174 LEU A N 1
ATOM 1380 C CA . LEU A 1 174 ? -0.204 -7.318 -14.009 1.00 87.56 174 LEU A CA 1
ATOM 1381 C C . LEU A 1 174 ? -0.033 -8.753 -14.525 1.00 87.56 174 LEU A C 1
ATOM 1383 O O . LEU A 1 174 ? 1.053 -9.127 -14.964 1.00 87.56 174 LEU A O 1
ATOM 1387 N N . PHE A 1 175 ? -1.110 -9.543 -14.565 1.00 89.81 175 PHE A N 1
ATOM 1388 C CA . PHE A 1 175 ? -1.072 -10.905 -15.107 1.00 89.81 175 PHE A CA 1
ATOM 1389 C C . PHE A 1 175 ? -0.775 -10.939 -16.605 1.00 89.81 175 PHE A C 1
ATOM 1391 O O . PHE A 1 175 ? -0.044 -11.819 -17.058 1.00 89.81 175 PHE A O 1
ATOM 1398 N N . ILE A 1 176 ? -1.268 -9.967 -17.377 1.00 88.31 176 ILE A N 1
ATOM 1399 C CA . ILE A 1 176 ? -0.898 -9.832 -18.792 1.00 88.31 176 ILE A CA 1
ATOM 1400 C C . ILE A 1 176 ? 0.609 -9.578 -18.920 1.00 88.31 176 ILE A C 1
ATOM 1402 O O . ILE A 1 176 ? 1.260 -10.209 -19.755 1.00 88.31 176 ILE A O 1
ATOM 1406 N N . LYS A 1 177 ? 1.187 -8.714 -18.073 1.00 88.56 177 LYS A N 1
ATOM 1407 C CA . LYS A 1 177 ? 2.640 -8.482 -18.062 1.00 88.56 177 LYS A CA 1
ATOM 1408 C C . LYS A 1 177 ? 3.398 -9.748 -17.681 1.00 88.56 177 LYS A C 1
ATOM 1410 O O . LYS A 1 177 ? 4.291 -10.152 -18.417 1.00 88.56 177 LYS A O 1
ATOM 1415 N N . PHE A 1 178 ? 3.001 -10.424 -16.604 1.00 89.94 178 PHE A N 1
ATOM 1416 C CA . PHE A 1 178 ? 3.597 -11.693 -16.184 1.00 89.94 178 PHE A CA 1
ATOM 1417 C C . PHE A 1 178 ? 3.539 -12.758 -17.276 1.00 89.94 178 PHE A C 1
ATOM 1419 O O . PHE A 1 178 ? 4.537 -13.430 -17.516 1.00 89.94 178 PHE A O 1
ATOM 1426 N N . ARG A 1 179 ? 2.418 -12.877 -17.993 1.00 90.00 179 ARG A N 1
ATOM 1427 C CA . ARG A 1 179 ? 2.305 -13.781 -19.141 1.00 90.00 179 ARG A CA 1
ATOM 1428 C C . ARG A 1 179 ? 3.322 -13.438 -20.227 1.00 90.00 179 ARG A C 1
ATOM 1430 O O . ARG A 1 179 ? 3.978 -14.345 -20.733 1.00 90.00 179 ARG A O 1
ATOM 1437 N N . ASN A 1 180 ? 3.466 -12.160 -20.577 1.00 87.25 180 ASN A N 1
ATOM 1438 C CA . ASN A 1 180 ? 4.419 -11.725 -21.600 1.00 87.25 180 ASN A CA 1
ATOM 1439 C C . ASN A 1 180 ? 5.868 -12.014 -21.174 1.00 87.25 180 ASN A C 1
ATOM 1441 O O . ASN A 1 180 ? 6.631 -12.571 -21.957 1.0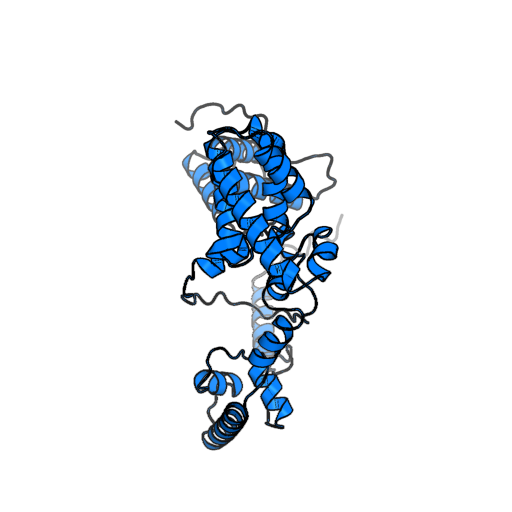0 87.25 180 ASN A O 1
ATOM 1445 N N . ILE A 1 181 ? 6.209 -11.737 -19.914 1.00 85.81 181 ILE A N 1
ATOM 1446 C CA . ILE A 1 181 ? 7.529 -12.018 -19.326 1.00 85.81 181 ILE A CA 1
ATOM 1447 C C . ILE A 1 181 ? 7.832 -13.524 -19.314 1.00 85.81 181 ILE A C 1
ATOM 1449 O O . ILE A 1 181 ? 8.950 -13.936 -19.606 1.00 85.81 181 ILE A O 1
ATOM 1453 N N . LEU A 1 182 ? 6.845 -14.359 -18.976 1.00 85.19 182 LEU A N 1
ATOM 1454 C CA . LEU A 1 182 ? 7.007 -15.816 -18.957 1.00 85.19 182 LEU A CA 1
ATOM 1455 C C . LEU A 1 182 ? 7.077 -16.419 -20.366 1.00 85.19 182 LEU A C 1
ATOM 1457 O O . LEU A 1 182 ? 7.713 -17.454 -20.544 1.00 85.19 182 LEU A O 1
ATOM 1461 N N . SER A 1 183 ? 6.441 -15.784 -21.354 1.00 84.69 183 SER A N 1
ATOM 1462 C CA . SER A 1 183 ? 6.478 -16.227 -22.754 1.00 84.69 183 SER A CA 1
ATOM 1463 C C . SER A 1 183 ? 7.802 -15.855 -23.428 1.00 84.69 183 SER A C 1
ATOM 1465 O O . SER A 1 183 ? 8.382 -16.679 -24.129 1.00 84.69 183 SER A O 1
ATOM 1467 N N . ASN A 1 184 ? 8.314 -14.650 -23.159 1.00 81.50 184 ASN A N 1
ATOM 1468 C CA . ASN A 1 184 ? 9.605 -14.155 -23.644 1.00 81.50 184 ASN A CA 1
ATOM 1469 C C . ASN A 1 184 ? 10.659 -14.259 -22.534 1.00 81.50 184 ASN A C 1
ATOM 1471 O O . ASN A 1 184 ? 11.197 -13.257 -22.062 1.00 81.50 184 ASN A O 1
ATOM 1475 N N . TYR A 1 185 ? 10.897 -15.482 -22.060 1.00 79.12 185 TYR A N 1
ATOM 1476 C CA . TYR A 1 185 ? 11.790 -15.713 -20.932 1.00 79.12 185 TYR A CA 1
ATOM 1477 C C . TYR A 1 185 ? 13.255 -15.445 -21.303 1.00 79.12 185 TYR A C 1
ATOM 1479 O O . TYR A 1 185 ? 13.857 -16.186 -22.082 1.00 79.12 185 TYR A O 1
ATOM 1487 N N . GLU A 1 186 ? 13.851 -14.445 -20.654 1.00 77.75 186 GLU A N 1
ATOM 1488 C CA . GLU A 1 186 ? 15.295 -14.209 -20.668 1.00 77.75 186 GLU A CA 1
ATOM 1489 C C . GLU A 1 186 ? 15.935 -14.479 -19.296 1.00 77.75 186 GLU A C 1
ATOM 1491 O O . GLU A 1 186 ? 15.328 -14.187 -18.258 1.00 77.75 186 GLU A O 1
ATOM 1496 N N . PRO A 1 187 ? 17.202 -14.943 -19.246 1.00 76.94 187 PRO A N 1
ATOM 1497 C CA . PRO A 1 187 ? 17.927 -15.156 -17.990 1.00 76.94 187 PRO A CA 1
ATOM 1498 C C . PRO A 1 187 ? 17.995 -13.909 -17.095 1.00 76.94 187 PRO A C 1
ATOM 1500 O O . PRO A 1 187 ? 17.963 -14.036 -15.871 1.00 76.94 187 PRO A O 1
ATOM 1503 N N . LYS A 1 188 ? 18.033 -12.715 -17.702 1.00 75.38 188 LYS A N 1
ATOM 1504 C CA . LYS A 1 188 ? 18.052 -11.410 -17.018 1.00 75.38 188 LYS A CA 1
ATOM 1505 C C . LYS A 1 188 ? 16.768 -11.124 -16.230 1.00 75.38 188 LYS A C 1
ATOM 1507 O O . LYS A 1 188 ? 16.783 -10.368 -15.268 1.00 75.38 188 LYS A O 1
ATOM 1512 N N . HIS A 1 189 ? 15.654 -11.764 -16.589 1.00 80.69 189 HIS A N 1
ATOM 1513 C CA . HIS A 1 189 ? 14.350 -11.579 -15.944 1.00 80.69 189 HIS A CA 1
ATOM 1514 C C . HIS A 1 189 ? 13.954 -12.761 -15.047 1.00 80.69 189 HIS A C 1
ATOM 1516 O O . HIS A 1 189 ? 12.786 -12.920 -14.687 1.00 80.69 189 HIS A O 1
ATOM 1522 N N . LYS A 1 190 ? 14.921 -13.592 -14.633 1.00 84.62 190 LYS A N 1
ATOM 1523 C CA . LYS A 1 190 ? 14.673 -14.781 -13.803 1.00 84.62 190 LYS A CA 1
ATOM 1524 C C . LYS A 1 190 ? 13.924 -14.469 -12.506 1.00 84.62 190 LYS A C 1
ATOM 1526 O O . LYS A 1 190 ? 13.066 -15.246 -12.094 1.00 84.62 190 LYS A O 1
ATOM 1531 N N . GLU A 1 191 ? 14.245 -13.363 -11.839 1.00 86.56 191 GLU A N 1
ATOM 1532 C CA . GLU A 1 191 ? 13.576 -12.977 -10.589 1.00 86.56 191 GLU A CA 1
ATOM 1533 C C . GLU A 1 191 ? 12.119 -12.566 -10.814 1.00 86.56 191 GLU A C 1
ATOM 1535 O O . GLU A 1 191 ? 11.234 -12.975 -10.063 1.00 86.56 191 GLU A O 1
ATOM 1540 N N . LEU A 1 192 ? 11.861 -11.840 -11.899 1.00 87.19 192 LEU A N 1
ATOM 1541 C CA . LEU A 1 192 ? 10.526 -11.420 -12.308 1.00 87.19 192 LEU A CA 1
ATOM 1542 C C . LEU A 1 192 ? 9.653 -12.629 -12.678 1.00 87.19 192 LEU A C 1
ATOM 1544 O O . LEU A 1 192 ? 8.503 -12.716 -12.251 1.00 87.19 192 LEU A O 1
ATOM 1548 N N . ALA A 1 193 ? 10.225 -13.612 -13.380 1.00 87.88 193 ALA A N 1
ATOM 1549 C CA . ALA A 1 193 ? 9.562 -14.880 -13.675 1.00 87.88 193 ALA A CA 1
ATOM 1550 C C . ALA A 1 193 ? 9.227 -15.674 -12.397 1.00 87.88 193 ALA A C 1
ATOM 1552 O O . ALA A 1 193 ? 8.127 -16.212 -12.268 1.00 87.88 193 ALA A O 1
ATOM 1553 N N . LYS A 1 194 ? 10.139 -15.718 -11.415 1.00 90.06 194 LYS A N 1
ATOM 1554 C CA . LYS A 1 194 ? 9.874 -16.358 -10.114 1.00 90.06 194 LYS A CA 1
ATOM 1555 C C . LYS A 1 194 ? 8.740 -15.670 -9.356 1.00 90.06 194 LYS A C 1
ATOM 1557 O O . LYS A 1 194 ? 7.870 -16.365 -8.835 1.00 90.06 194 LYS A O 1
ATOM 1562 N N . LEU A 1 195 ? 8.737 -14.335 -9.312 1.00 90.38 195 LEU A N 1
ATOM 1563 C CA . LEU A 1 195 ? 7.663 -13.560 -8.692 1.00 90.38 195 LEU A CA 1
ATOM 1564 C C . LEU A 1 195 ? 6.323 -13.847 -9.381 1.00 90.38 195 LEU A C 1
ATOM 1566 O O . LEU A 1 195 ? 5.350 -14.160 -8.702 1.00 90.38 195 LEU A O 1
ATOM 1570 N N . ALA A 1 196 ? 6.285 -13.824 -10.714 1.00 90.19 196 ALA A N 1
ATOM 1571 C CA . ALA A 1 196 ? 5.087 -14.136 -11.489 1.00 90.19 196 ALA A CA 1
ATOM 1572 C C . ALA A 1 196 ? 4.516 -15.520 -11.140 1.00 90.19 196 ALA A C 1
ATOM 1574 O O . ALA A 1 196 ? 3.325 -15.650 -10.857 1.00 90.19 196 ALA A O 1
ATOM 1575 N N . VAL A 1 197 ? 5.369 -16.550 -11.092 1.00 91.06 197 VAL A N 1
ATOM 1576 C CA . VAL A 1 197 ? 4.961 -17.912 -10.709 1.00 91.06 197 VAL A CA 1
ATOM 1577 C C . VAL A 1 197 ? 4.457 -17.962 -9.265 1.00 91.06 197 VAL A C 1
ATOM 1579 O O . VAL A 1 197 ? 3.458 -18.626 -8.995 1.00 91.06 197 VAL A O 1
ATOM 1582 N N . TYR A 1 198 ? 5.116 -17.265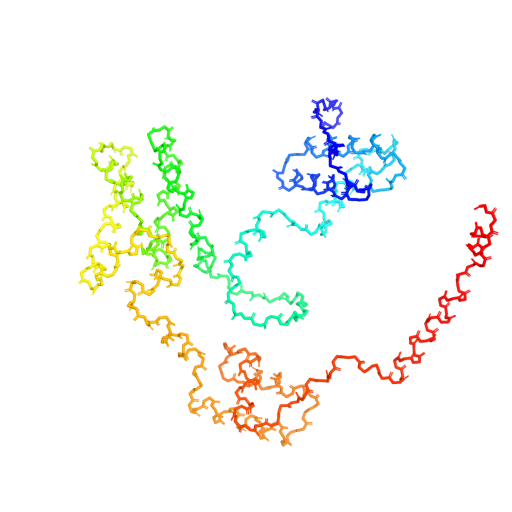 -8.337 1.00 92.12 198 TYR A N 1
ATOM 1583 C CA . TYR A 1 198 ? 4.685 -17.193 -6.939 1.00 92.12 198 TYR A CA 1
ATOM 1584 C C . TYR A 1 198 ? 3.287 -16.571 -6.804 1.00 92.12 198 TYR A C 1
ATOM 1586 O O . TYR A 1 198 ? 2.413 -17.165 -6.171 1.00 92.12 198 TYR A O 1
ATOM 1594 N N . ILE A 1 199 ? 3.049 -15.426 -7.451 1.00 91.19 199 ILE A N 1
ATOM 1595 C CA . ILE A 1 199 ? 1.750 -14.744 -7.408 1.00 91.19 199 ILE A CA 1
ATOM 1596 C C . ILE A 1 199 ? 0.661 -15.578 -8.083 1.00 91.19 199 ILE A C 1
ATOM 1598 O O . ILE A 1 199 ? -0.430 -15.687 -7.533 1.00 91.19 199 ILE A O 1
ATOM 1602 N N . LEU A 1 200 ? 0.948 -16.227 -9.216 1.00 89.94 200 LEU A N 1
ATOM 1603 C CA . LEU A 1 200 ? -0.014 -17.109 -9.885 1.00 89.94 200 LEU A CA 1
ATOM 1604 C C . LEU A 1 200 ? -0.402 -18.310 -9.016 1.00 89.94 200 LEU A C 1
ATOM 1606 O O . LEU A 1 200 ? -1.580 -18.647 -8.945 1.00 89.94 200 LEU A O 1
ATOM 1610 N N . ARG A 1 201 ? 0.556 -18.925 -8.310 1.00 91.06 201 ARG A N 1
ATOM 1611 C CA . ARG A 1 201 ? 0.265 -20.013 -7.360 1.00 91.06 201 ARG A CA 1
ATOM 1612 C C . ARG A 1 201 ? -0.639 -19.535 -6.229 1.00 91.06 201 ARG A C 1
ATOM 1614 O O . ARG A 1 201 ? -1.661 -20.162 -5.962 1.00 91.06 201 ARG A O 1
ATOM 1621 N N . LYS A 1 202 ? -0.314 -18.387 -5.628 1.00 89.12 202 LYS A N 1
ATOM 1622 C CA . LYS A 1 202 ? -1.143 -17.779 -4.579 1.00 89.12 202 LYS A CA 1
ATOM 1623 C C . LYS A 1 202 ? -2.538 -17.429 -5.084 1.00 89.12 202 LYS A C 1
ATOM 1625 O O . LYS A 1 202 ? -3.514 -17.701 -4.398 1.00 89.12 202 LYS A O 1
ATOM 1630 N N . PHE A 1 203 ? -2.646 -16.907 -6.301 1.00 89.50 203 PHE A N 1
ATOM 1631 C CA . PHE A 1 203 ? -3.933 -16.654 -6.935 1.00 89.50 203 PHE A CA 1
ATOM 1632 C C . PHE A 1 203 ? -4.743 -17.941 -7.102 1.00 89.50 203 PHE A C 1
ATOM 1634 O O . PHE A 1 203 ? -5.914 -17.951 -6.755 1.00 89.50 203 PHE A O 1
ATOM 1641 N N . THR A 1 204 ? -4.140 -19.039 -7.573 1.00 88.25 204 THR A N 1
ATOM 1642 C CA . THR A 1 204 ? -4.858 -20.317 -7.716 1.00 88.25 204 THR A CA 1
ATOM 1643 C C . THR A 1 204 ? -5.280 -20.926 -6.379 1.00 88.25 204 THR A C 1
ATOM 1645 O O . THR A 1 204 ? -6.367 -21.489 -6.302 1.00 88.25 204 THR A O 1
ATOM 1648 N N . GLU A 1 205 ? -4.462 -20.782 -5.330 1.00 89.31 205 GLU A N 1
ATOM 1649 C CA . GLU A 1 205 ? -4.810 -21.204 -3.965 1.00 89.31 205 GLU A CA 1
ATOM 1650 C C . GLU A 1 205 ? -6.034 -20.432 -3.456 1.00 89.31 205 GLU A C 1
ATOM 1652 O O . GLU A 1 205 ? -7.001 -21.033 -2.996 1.00 89.31 205 GLU A O 1
ATOM 1657 N N . VAL A 1 206 ? -6.026 -19.104 -3.603 1.00 85.81 206 VAL A N 1
ATOM 1658 C CA . VAL A 1 206 ? -7.140 -18.255 -3.164 1.00 85.81 206 VAL A CA 1
ATOM 1659 C C . VAL A 1 206 ? -8.380 -18.473 -4.037 1.00 85.81 206 VAL A C 1
ATOM 1661 O O . VAL A 1 206 ? -9.481 -18.581 -3.508 1.00 85.81 206 VAL A O 1
ATOM 1664 N N . ALA A 1 207 ? -8.226 -18.612 -5.355 1.00 86.62 207 ALA A N 1
ATOM 1665 C CA . ALA A 1 207 ? -9.332 -18.833 -6.289 1.00 86.62 207 ALA A CA 1
ATOM 1666 C C . ALA A 1 207 ? -10.029 -20.192 -6.095 1.00 86.62 207 ALA A C 1
ATOM 1668 O O . ALA A 1 207 ? -11.203 -20.337 -6.444 1.00 86.62 207 ALA A O 1
ATOM 1669 N N . ALA A 1 208 ? -9.325 -21.190 -5.547 1.00 86.81 208 ALA A N 1
ATOM 1670 C CA . ALA A 1 208 ? -9.918 -22.476 -5.184 1.00 86.81 208 ALA A CA 1
ATOM 1671 C C . ALA A 1 208 ? -10.906 -22.338 -4.014 1.00 86.81 208 ALA A C 1
ATOM 1673 O O . ALA A 1 208 ? -11.946 -22.997 -4.011 1.00 86.81 208 ALA A O 1
ATOM 1674 N N . THR A 1 209 ? -10.601 -21.459 -3.057 1.00 84.31 209 THR A N 1
ATOM 1675 C CA . THR A 1 209 ? -11.443 -21.183 -1.886 1.00 84.31 209 THR A CA 1
ATOM 1676 C C . THR A 1 209 ? -12.525 -20.153 -2.200 1.00 84.31 209 THR A C 1
ATOM 1678 O O . THR A 1 209 ? -13.685 -20.339 -1.838 1.00 84.31 209 THR A O 1
ATOM 1681 N N . ASN A 1 210 ? -12.167 -19.082 -2.911 1.00 80.75 210 ASN A N 1
ATOM 1682 C CA . ASN A 1 210 ? -13.043 -17.963 -3.215 1.00 80.75 210 ASN A CA 1
ATOM 1683 C C . ASN A 1 210 ? -13.126 -17.699 -4.731 1.00 80.75 210 ASN A C 1
ATOM 1685 O O . ASN A 1 210 ? -12.189 -17.213 -5.363 1.00 80.75 210 ASN A O 1
ATOM 1689 N N . LYS A 1 211 ? -14.301 -17.954 -5.319 1.00 82.19 211 LYS A N 1
ATOM 1690 C CA . LYS A 1 211 ? -14.555 -17.725 -6.751 1.00 82.19 211 LYS A CA 1
ATOM 1691 C C . LYS A 1 211 ? -14.827 -16.254 -7.103 1.00 82.19 211 LYS A C 1
ATOM 1693 O O . LYS A 1 211 ? -14.761 -15.917 -8.284 1.00 82.19 211 LYS A O 1
ATOM 1698 N N . THR A 1 212 ? -15.101 -15.367 -6.138 1.00 81.31 212 THR A N 1
ATOM 1699 C CA . THR A 1 212 ? -15.324 -13.927 -6.411 1.00 81.31 212 THR A CA 1
ATOM 1700 C C . THR A 1 212 ? -14.045 -13.214 -6.833 1.00 81.31 212 THR A C 1
ATOM 1702 O O . THR A 1 212 ? -14.100 -12.194 -7.519 1.00 81.31 212 THR A O 1
ATOM 1705 N N . VAL A 1 213 ? -12.886 -13.809 -6.540 1.00 83.19 213 VAL A N 1
ATOM 1706 C CA . VAL A 1 213 ? -11.570 -13.263 -6.888 1.00 83.19 213 VAL A CA 1
ATOM 1707 C C . VAL A 1 213 ? -11.405 -13.032 -8.392 1.00 83.19 213 VAL A C 1
ATOM 1709 O O . VAL A 1 213 ? -10.703 -12.103 -8.785 1.00 83.19 213 VAL A O 1
ATOM 1712 N N . PHE A 1 214 ? -12.087 -13.808 -9.244 1.00 82.38 214 PHE A N 1
ATOM 1713 C CA . PHE A 1 214 ? -12.086 -13.585 -10.695 1.00 82.38 214 PHE A CA 1
ATOM 1714 C C . PHE A 1 214 ? -12.778 -12.280 -11.108 1.00 82.38 214 PHE A C 1
ATOM 1716 O O . PHE A 1 214 ? -12.345 -11.651 -12.070 1.00 82.38 214 PHE A O 1
ATOM 1723 N N . VAL A 1 215 ? -13.830 -11.867 -10.395 1.00 83.19 215 VAL A N 1
ATOM 1724 C CA . VAL A 1 215 ? -14.537 -10.602 -10.652 1.00 83.19 215 VAL A CA 1
ATOM 1725 C C . VAL A 1 215 ? -13.701 -9.436 -10.143 1.00 83.19 215 VAL A C 1
ATOM 1727 O O . VAL A 1 215 ? -13.486 -8.451 -10.843 1.00 83.19 215 VAL A O 1
ATOM 1730 N N . GLU A 1 216 ? -13.155 -9.579 -8.944 1.00 79.94 216 GLU A N 1
ATOM 1731 C CA . GLU A 1 216 ? -12.332 -8.550 -8.318 1.00 79.94 216 GLU A CA 1
ATOM 1732 C C . GLU A 1 216 ? -10.967 -8.365 -8.996 1.00 79.94 216 GLU A C 1
ATO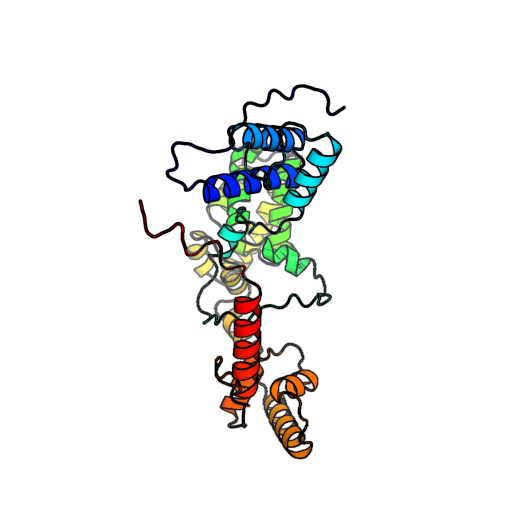M 1734 O O . GLU A 1 216 ? -10.319 -7.349 -8.785 1.00 79.94 216 GLU A O 1
ATOM 1739 N N . LEU A 1 217 ? -10.518 -9.315 -9.826 1.00 84.12 217 LEU A N 1
ATOM 1740 C CA . LEU A 1 217 ? -9.321 -9.177 -10.668 1.00 84.12 217 LEU A CA 1
ATOM 1741 C C . LEU A 1 217 ? -9.395 -7.945 -11.592 1.00 84.12 217 LEU A C 1
ATOM 1743 O O . LEU A 1 217 ? -8.365 -7.420 -12.028 1.00 84.12 217 LEU A O 1
ATOM 1747 N N . LEU A 1 218 ? -10.617 -7.518 -11.926 1.00 78.31 218 LEU A N 1
ATOM 1748 C CA . LEU A 1 218 ? -10.886 -6.397 -12.820 1.00 78.31 218 LEU A CA 1
ATOM 1749 C C . LEU A 1 218 ? -10.701 -5.036 -12.141 1.00 78.31 218 LEU A C 1
ATOM 1751 O O . LEU A 1 218 ? -10.526 -4.039 -12.840 1.00 78.31 218 LEU A O 1
ATOM 1755 N N . PHE A 1 219 ? -10.707 -4.988 -10.807 1.00 79.06 219 PHE A N 1
ATOM 1756 C CA . PHE A 1 219 ? -10.692 -3.743 -10.051 1.00 79.06 219 PHE A CA 1
ATOM 1757 C C . PHE A 1 219 ? -9.417 -3.614 -9.203 1.00 79.06 219 PHE A C 1
ATOM 1759 O O . PHE A 1 219 ? -8.915 -4.604 -8.667 1.00 79.06 219 PHE A O 1
ATOM 1766 N N . PRO A 1 220 ? -8.851 -2.400 -9.065 1.00 73.38 220 PRO A N 1
ATOM 1767 C CA . PRO A 1 220 ? -7.791 -2.148 -8.097 1.00 73.38 220 PRO A CA 1
ATOM 1768 C C . PRO A 1 220 ? -8.302 -2.443 -6.682 1.00 73.38 220 PRO A C 1
ATOM 1770 O O . PRO A 1 220 ? -9.323 -1.899 -6.279 1.00 73.38 220 PRO A O 1
ATOM 1773 N N . LYS A 1 221 ? -7.589 -3.292 -5.940 1.00 77.31 221 LYS A N 1
ATOM 1774 C CA . LYS A 1 221 ? -7.945 -3.673 -4.567 1.00 77.31 221 LYS A CA 1
ATOM 1775 C C . LYS A 1 221 ? -7.296 -2.716 -3.574 1.00 77.31 221 LYS A C 1
ATOM 1777 O O . LYS A 1 221 ? -6.137 -2.340 -3.771 1.00 77.31 221 LYS A O 1
ATOM 1782 N N . HIS A 1 222 ? -8.019 -2.347 -2.523 1.00 73.56 222 HIS A N 1
ATOM 1783 C CA . HIS A 1 222 ? -7.448 -1.660 -1.367 1.00 73.56 222 HIS A CA 1
ATOM 1784 C C . HIS A 1 222 ? -6.927 -2.676 -0.342 1.00 73.56 222 HIS A C 1
ATOM 1786 O O . HIS A 1 222 ? -7.217 -3.868 -0.422 1.00 73.56 222 HIS A O 1
ATOM 1792 N N . VAL A 1 223 ? -6.147 -2.209 0.641 1.00 67.38 223 VAL A N 1
ATOM 1793 C CA . VAL A 1 223 ? -5.553 -3.070 1.684 1.00 67.38 223 VAL A CA 1
ATOM 1794 C C . VAL A 1 223 ? -6.620 -3.878 2.429 1.00 67.38 223 VAL A C 1
ATOM 1796 O O . VAL A 1 223 ? -6.403 -5.054 2.708 1.00 67.38 223 VAL A O 1
ATOM 1799 N N . LYS A 1 224 ? -7.775 -3.260 2.715 1.00 66.88 224 LYS A N 1
ATOM 1800 C CA . LYS A 1 224 ? -8.909 -3.905 3.396 1.00 66.88 224 LYS A CA 1
ATOM 1801 C C . LYS A 1 224 ? -9.457 -5.064 2.566 1.00 66.88 224 LYS A C 1
ATOM 1803 O O . LYS A 1 224 ? -9.456 -6.195 3.041 1.00 66.88 224 LYS A O 1
ATOM 1808 N N . ASP A 1 225 ? -9.788 -4.798 1.304 1.00 71.44 225 ASP A N 1
ATOM 1809 C CA . ASP A 1 225 ? -10.278 -5.819 0.376 1.00 71.44 225 ASP A CA 1
ATOM 1810 C C . ASP A 1 225 ? -9.249 -6.941 0.224 1.00 71.44 225 ASP A C 1
ATOM 1812 O O . ASP A 1 225 ? -9.585 -8.116 0.291 1.00 71.44 225 ASP A O 1
ATOM 1816 N N . ALA A 1 226 ? -7.964 -6.605 0.068 1.00 68.94 226 ALA A N 1
ATOM 1817 C CA . ALA A 1 226 ? -6.903 -7.593 -0.090 1.00 68.94 226 ALA A CA 1
ATOM 1818 C C . ALA A 1 226 ? -6.778 -8.542 1.113 1.00 68.94 226 ALA A C 1
ATOM 1820 O O . ALA A 1 226 ? -6.531 -9.730 0.899 1.00 68.94 226 ALA A O 1
ATOM 1821 N N . CYS A 1 227 ? -6.975 -8.056 2.343 1.00 65.62 227 CYS A N 1
ATOM 1822 C CA . CYS A 1 227 ? -7.076 -8.922 3.520 1.00 65.62 227 CYS A CA 1
ATOM 1823 C C . CYS A 1 227 ? -8.322 -9.815 3.447 1.00 65.62 227 CYS A C 1
ATOM 1825 O O . CYS A 1 227 ? -8.208 -11.029 3.589 1.00 65.62 227 CYS A O 1
ATOM 1827 N N . GLU A 1 228 ? -9.493 -9.246 3.148 1.00 70.88 228 GLU A N 1
ATOM 1828 C CA . GLU A 1 228 ? -10.756 -9.998 3.055 1.00 70.88 228 GLU A CA 1
ATOM 1829 C C . GLU A 1 228 ? -10.720 -11.092 1.981 1.00 70.88 228 GLU A C 1
ATOM 1831 O O . GLU A 1 228 ? -11.311 -12.158 2.127 1.00 70.88 228 GLU A O 1
ATOM 1836 N N . ILE A 1 229 ? -9.982 -10.867 0.903 1.00 71.38 229 ILE A N 1
ATOM 1837 C CA . ILE A 1 229 ? -9.840 -11.826 -0.191 1.00 71.38 229 ILE A CA 1
ATOM 1838 C C . ILE A 1 229 ? -9.019 -13.048 0.220 1.00 71.38 229 ILE A C 1
ATOM 1840 O O . ILE A 1 229 ? -9.291 -14.152 -0.256 1.00 71.38 229 ILE A O 1
ATOM 1844 N N . VAL A 1 230 ? -8.008 -12.854 1.069 1.00 65.69 230 VAL A N 1
ATOM 1845 C CA . VAL A 1 230 ? -7.117 -13.926 1.535 1.00 65.69 230 VAL A CA 1
ATOM 1846 C C . VAL A 1 230 ? -7.723 -14.657 2.731 1.00 65.69 230 VAL A C 1
ATOM 1848 O O . VAL A 1 230 ? -7.718 -15.886 2.747 1.00 65.69 230 VAL A O 1
ATOM 1851 N N . ASP A 1 231 ? -8.275 -13.912 3.690 1.00 61.47 231 ASP A N 1
ATOM 1852 C CA . ASP A 1 231 ? -8.768 -14.440 4.968 1.00 61.47 231 ASP A CA 1
ATOM 1853 C C . ASP A 1 231 ? -10.264 -14.816 4.931 1.00 61.47 231 ASP A C 1
ATOM 1855 O O . ASP A 1 231 ? -10.777 -15.450 5.854 1.00 61.47 231 ASP A O 1
ATOM 1859 N N . GLY A 1 232 ? -10.966 -14.475 3.846 1.00 58.75 232 GLY A N 1
ATOM 1860 C CA . GLY A 1 232 ? -12.388 -14.738 3.635 1.00 58.75 232 GLY A CA 1
ATOM 1861 C C . GLY A 1 232 ? -13.255 -13.491 3.831 1.00 58.75 232 GLY A C 1
ATOM 1862 O O . GLY A 1 232 ? -13.032 -12.688 4.742 1.00 58.75 232 GLY A O 1
ATOM 1863 N N . TYR A 1 233 ? -14.259 -13.335 2.963 1.00 53.66 233 TYR A N 1
ATOM 1864 C CA . TYR A 1 233 ? -15.180 -12.195 2.976 1.00 53.66 233 TYR A CA 1
ATOM 1865 C C . TYR A 1 233 ? -15.932 -12.153 4.319 1.00 53.66 233 TYR A C 1
ATOM 1867 O O . TYR A 1 233 ? -16.576 -13.134 4.690 1.00 53.66 233 TYR A O 1
ATOM 1875 N N . GLY A 1 234 ? -15.809 -11.049 5.064 1.00 52.84 234 GLY A N 1
ATOM 1876 C CA . GLY A 1 234 ? -16.363 -10.888 6.422 1.00 52.84 234 GLY A CA 1
ATOM 1877 C C . GLY A 1 234 ? -15.356 -11.007 7.581 1.00 52.84 234 GLY A C 1
ATOM 1878 O O . GLY A 1 234 ? -15.641 -10.539 8.682 1.00 52.84 234 GLY A O 1
ATOM 1879 N N . SER A 1 235 ? -14.142 -11.521 7.351 1.00 52.91 235 SER A N 1
ATOM 1880 C CA . SER A 1 235 ? -13.100 -11.659 8.394 1.00 52.91 235 SER A CA 1
ATOM 1881 C C . SER A 1 235 ? -12.575 -10.315 8.937 1.00 52.91 235 SER A C 1
ATOM 1883 O O . SER A 1 235 ? -12.209 -10.191 10.113 1.00 52.91 235 SER A O 1
ATOM 1885 N N . TYR A 1 236 ? -12.576 -9.268 8.107 1.00 48.84 236 TYR A N 1
ATOM 1886 C CA . TYR A 1 236 ? -12.197 -7.915 8.520 1.00 48.84 236 TYR A CA 1
ATOM 1887 C C . TYR A 1 236 ? -13.255 -7.267 9.426 1.00 48.84 236 TYR A C 1
ATOM 1889 O O . TYR A 1 236 ? -12.906 -6.597 10.399 1.00 48.84 236 TYR A O 1
ATOM 1897 N N . GLN A 1 237 ? -14.545 -7.523 9.174 1.00 50.44 237 GLN A N 1
ATOM 1898 C CA . GLN A 1 237 ? -15.605 -7.105 10.093 1.00 50.44 237 GLN A CA 1
ATOM 1899 C C . GLN A 1 237 ? -15.515 -7.861 11.416 1.00 50.44 237 GLN A C 1
ATOM 1901 O O . GLN A 1 237 ? -15.595 -7.222 12.455 1.00 50.44 237 GLN A O 1
ATOM 1906 N N . ASP A 1 238 ? -15.240 -9.166 11.416 1.00 48.47 238 ASP A N 1
ATOM 1907 C CA . ASP A 1 238 ? -15.079 -9.931 12.660 1.00 48.47 238 ASP A CA 1
ATOM 1908 C C . ASP A 1 238 ? -13.867 -9.489 13.489 1.00 48.47 238 ASP A C 1
ATOM 1910 O O . ASP A 1 238 ? -13.937 -9.434 14.715 1.00 48.47 238 ASP A O 1
ATOM 1914 N N . SER A 1 239 ? -12.747 -9.137 12.855 1.00 50.09 239 SER A N 1
ATOM 1915 C CA . SER A 1 239 ? -11.563 -8.632 13.565 1.00 50.09 239 SER A CA 1
ATOM 1916 C C . SER A 1 239 ? -11.741 -7.198 14.074 1.00 50.09 239 SER A C 1
ATOM 1918 O O . SER A 1 239 ? -11.354 -6.907 15.208 1.00 50.09 239 SER A O 1
ATOM 1920 N N . LYS A 1 240 ? -12.379 -6.310 13.297 1.00 50.91 240 LYS A N 1
ATOM 1921 C CA . LYS A 1 240 ? -12.759 -4.963 13.756 1.00 50.91 240 LYS A CA 1
ATOM 1922 C C . LYS A 1 240 ? -13.798 -5.044 14.877 1.00 50.91 240 LYS A C 1
ATOM 1924 O O . LYS A 1 240 ? -13.645 -4.369 15.888 1.00 50.91 240 LYS A O 1
ATOM 1929 N N . ASN A 1 241 ? -14.793 -5.917 14.744 1.00 50.97 241 ASN A N 1
ATOM 1930 C CA . ASN A 1 241 ? -15.810 -6.148 15.762 1.00 50.97 241 ASN A CA 1
ATOM 1931 C C . ASN A 1 241 ? -15.214 -6.771 17.018 1.00 50.97 241 ASN A C 1
ATOM 1933 O O . ASN A 1 241 ? -15.609 -6.356 18.088 1.00 50.97 241 ASN A O 1
ATOM 1937 N N . LYS A 1 242 ? -14.224 -7.668 16.940 1.00 51.41 242 LYS A N 1
ATOM 1938 C CA . LYS A 1 242 ? -13.497 -8.155 18.130 1.00 51.41 242 LYS A CA 1
ATOM 1939 C C . LYS A 1 242 ? -12.676 -7.066 18.813 1.00 51.41 242 LYS A C 1
ATOM 1941 O O . LYS A 1 242 ? -12.637 -7.016 20.030 1.00 51.41 242 LYS A O 1
ATOM 1946 N N . ARG A 1 243 ? -12.049 -6.169 18.044 1.00 54.25 243 ARG A N 1
ATOM 1947 C CA . ARG A 1 243 ? -11.344 -5.001 18.603 1.00 54.25 243 ARG A CA 1
ATOM 1948 C C . ARG A 1 243 ? -12.293 -3.968 19.204 1.00 54.25 243 ARG A C 1
ATOM 1950 O O . ARG A 1 243 ? -11.872 -3.210 20.062 1.00 54.25 243 ARG A O 1
ATOM 1957 N N . ILE A 1 244 ? -13.544 -3.902 18.755 1.00 58.03 244 ILE A N 1
ATOM 1958 C CA . ILE A 1 244 ? -14.570 -2.982 19.277 1.00 58.03 244 ILE A CA 1
ATOM 1959 C C . ILE A 1 244 ? -15.406 -3.640 20.382 1.00 58.03 244 ILE A C 1
ATOM 1961 O O . ILE A 1 244 ? -15.926 -2.943 21.248 1.00 58.03 244 ILE A O 1
ATOM 1965 N N . ALA A 1 245 ? -15.530 -4.966 20.365 1.00 60.84 245 ALA A N 1
ATOM 1966 C CA . ALA A 1 245 ? -16.257 -5.730 21.356 1.00 60.84 245 ALA A CA 1
ATOM 1967 C C . ALA A 1 245 ? -15.549 -5.580 22.698 1.00 60.84 245 ALA A C 1
ATOM 1969 O O . ALA A 1 245 ? -14.338 -5.775 22.816 1.00 60.84 245 ALA A O 1
ATOM 1970 N N . TRP A 1 246 ? -16.338 -5.179 23.680 1.00 71.69 246 TRP A N 1
ATOM 1971 C CA . TRP A 1 246 ? -15.952 -5.177 25.074 1.00 71.69 246 TRP A CA 1
ATOM 1972 C C . TRP A 1 246 ? -16.297 -6.546 25.626 1.00 71.69 246 TRP A C 1
ATOM 1974 O O . TRP A 1 246 ? -17.432 -7.005 25.476 1.00 71.69 246 TRP A O 1
ATOM 1984 N N . GLU A 1 247 ? -15.314 -7.220 26.201 1.00 74.75 247 GLU A N 1
ATOM 1985 C CA . GLU A 1 247 ? -15.583 -8.463 26.906 1.00 74.75 247 GLU A CA 1
ATOM 1986 C C . GLU A 1 247 ? -16.233 -8.168 28.267 1.00 74.75 247 GLU A C 1
ATOM 1988 O O . GLU A 1 247 ? -16.006 -7.118 28.864 1.00 74.75 247 GLU A O 1
ATOM 1993 N N . GLU A 1 248 ? -17.025 -9.109 28.791 1.00 72.88 248 GLU A N 1
ATOM 1994 C CA . GLU A 1 248 ? -17.737 -8.952 30.073 1.00 72.88 248 GLU A CA 1
ATOM 1995 C C . GLU A 1 248 ? -16.790 -8.581 31.228 1.00 72.88 248 GLU A C 1
ATOM 1997 O O . GLU A 1 248 ? -17.141 -7.798 32.109 1.00 72.88 248 GLU A O 1
ATOM 2002 N N . HIS A 1 249 ? -15.556 -9.091 31.193 1.00 74.62 249 HIS A N 1
ATOM 2003 C CA . HIS A 1 249 ? -14.538 -8.776 32.188 1.00 74.62 249 HIS A CA 1
ATOM 2004 C C . HIS A 1 249 ? -13.998 -7.340 32.064 1.00 74.62 249 HIS A C 1
ATOM 2006 O O . HIS A 1 249 ? -13.723 -6.722 33.089 1.00 74.62 249 HIS A O 1
ATOM 2012 N N . GLU A 1 250 ? -13.891 -6.797 30.845 1.00 75.06 250 GLU A N 1
ATOM 2013 C CA . GLU A 1 250 ? -13.487 -5.404 30.602 1.00 75.06 250 GLU A CA 1
ATOM 2014 C C . GLU A 1 250 ? -14.611 -4.436 31.007 1.00 75.06 250 GLU A C 1
ATOM 2016 O O . GLU A 1 250 ? -14.347 -3.351 31.520 1.00 75.06 250 GLU A O 1
ATOM 2021 N N . GLU A 1 251 ? -15.879 -4.824 30.822 1.00 79.69 251 GLU A N 1
ATOM 2022 C CA . GLU A 1 251 ? -17.027 -4.040 31.299 1.00 79.69 251 GLU A CA 1
ATOM 2023 C C . GLU A 1 251 ? -17.093 -3.984 32.832 1.00 79.69 251 GLU A C 1
ATOM 2025 O O . GLU A 1 251 ? -17.365 -2.928 33.405 1.00 79.69 251 GLU A O 1
ATOM 2030 N N . GLU A 1 252 ? -16.841 -5.108 33.504 1.00 77.75 252 GLU A N 1
ATOM 2031 C CA . GLU A 1 252 ? -16.827 -5.183 34.968 1.00 77.75 252 GLU A CA 1
ATOM 2032 C C . GLU A 1 252 ? -15.621 -4.453 35.573 1.00 77.75 252 GLU A C 1
ATOM 2034 O O . GLU A 1 252 ? -15.731 -3.814 36.620 1.00 77.75 252 GLU A O 1
ATOM 2039 N N . GLU A 1 253 ? -14.473 -4.497 34.897 1.00 81.12 253 GLU A N 1
ATOM 2040 C CA . GLU A 1 253 ? -13.312 -3.677 35.234 1.00 81.12 253 GLU A CA 1
ATOM 2041 C C . GLU A 1 253 ? -13.641 -2.185 35.117 1.00 81.12 253 GLU A C 1
ATOM 2043 O O . GLU A 1 253 ? -13.382 -1.429 36.052 1.00 81.12 253 GLU A O 1
ATOM 2048 N N . LEU A 1 254 ? -14.297 -1.774 34.028 1.00 83.00 254 LEU A N 1
ATOM 2049 C CA . LEU A 1 254 ? -14.713 -0.389 33.821 1.00 83.00 254 LEU A CA 1
ATOM 2050 C C . LEU A 1 254 ? -15.695 0.088 34.907 1.00 83.00 254 LEU A C 1
ATOM 2052 O O . LEU A 1 254 ? -15.540 1.199 35.409 1.00 83.00 254 LEU A O 1
ATOM 2056 N N . ARG A 1 255 ? -16.655 -0.751 35.333 1.00 79.81 255 ARG A N 1
ATOM 2057 C CA . ARG A 1 255 ? -17.539 -0.441 36.478 1.00 79.81 255 ARG A CA 1
ATOM 2058 C C . ARG A 1 255 ? -16.766 -0.303 37.784 1.00 79.81 255 ARG A C 1
ATOM 2060 O O . ARG A 1 255 ? -17.018 0.624 38.549 1.00 79.81 255 ARG A O 1
ATOM 2067 N N . ARG A 1 256 ? -15.820 -1.208 38.046 1.00 84.06 256 ARG A N 1
ATOM 2068 C CA . ARG A 1 256 ? -14.999 -1.165 39.261 1.00 84.06 256 ARG A CA 1
ATOM 2069 C C . ARG A 1 256 ? -14.160 0.109 39.325 1.00 84.06 256 ARG A C 1
ATOM 2071 O O . ARG A 1 256 ? -14.117 0.738 40.378 1.00 84.06 256 ARG A O 1
ATOM 2078 N N . LEU A 1 257 ? -13.529 0.484 38.212 1.00 81.81 257 LEU A N 1
ATOM 2079 C CA . LEU A 1 257 ? -12.744 1.713 38.102 1.00 81.81 257 LEU A CA 1
ATOM 2080 C C . LEU A 1 257 ? -13.631 2.956 38.288 1.00 81.81 257 LEU A C 1
ATOM 2082 O O . LEU A 1 257 ? -13.228 3.897 38.966 1.00 81.81 257 LEU A O 1
ATOM 2086 N N . ASP A 1 258 ? -14.864 2.942 37.774 1.00 78.38 258 ASP A N 1
ATOM 2087 C CA . ASP A 1 258 ? -15.841 4.014 38.006 1.00 78.38 258 ASP A CA 1
ATOM 2088 C C . ASP A 1 258 ? -16.170 4.190 39.497 1.00 78.38 258 ASP A C 1
ATOM 2090 O O . ASP A 1 258 ? -16.081 5.295 40.037 1.00 78.38 258 ASP A O 1
ATOM 2094 N N . GLU A 1 259 ? -16.474 3.086 40.189 1.00 81.44 259 GLU A N 1
ATOM 2095 C CA . GLU A 1 259 ? -16.751 3.090 41.628 1.00 81.44 259 GLU A CA 1
ATOM 2096 C C . GLU A 1 259 ? -15.540 3.527 42.460 1.00 81.44 259 GLU A C 1
ATOM 2098 O O . GLU A 1 259 ? -15.690 4.233 43.461 1.00 81.44 259 GLU A O 1
ATOM 2103 N N . GLU A 1 260 ? -14.339 3.096 42.078 1.00 80.75 260 GLU A N 1
ATOM 2104 C CA . GLU A 1 260 ? -13.096 3.456 42.754 1.00 80.75 260 GLU A CA 1
ATOM 2105 C C . GLU A 1 260 ? -12.787 4.948 42.594 1.00 80.75 260 GLU A C 1
ATOM 2107 O O . GLU A 1 260 ? -12.448 5.613 43.580 1.00 80.75 260 GLU A O 1
ATOM 2112 N N . TYR A 1 261 ? -13.015 5.506 41.404 1.00 77.44 261 TYR A N 1
ATOM 2113 C CA . TYR A 1 261 ? -12.913 6.942 41.159 1.00 77.44 261 TYR A CA 1
ATOM 2114 C C . TYR A 1 261 ? -13.919 7.731 42.011 1.00 77.44 261 TYR A C 1
ATOM 2116 O O . TYR A 1 261 ? -13.534 8.676 42.706 1.00 77.44 261 TYR A O 1
ATOM 2124 N N . SER A 1 262 ? -15.189 7.304 42.050 1.00 74.06 262 SER A N 1
ATOM 2125 C CA . SER A 1 262 ? -16.228 7.931 42.881 1.00 74.06 262 SER A CA 1
ATOM 2126 C C . SER A 1 262 ? -15.922 7.868 44.382 1.00 74.06 262 SER A C 1
ATOM 2128 O O . SER A 1 262 ? -16.306 8.772 45.124 1.00 74.06 262 SER A O 1
ATOM 2130 N N . ARG A 1 263 ? -15.219 6.828 44.852 1.00 73.19 263 ARG A N 1
ATOM 2131 C CA . ARG A 1 263 ? -14.785 6.703 46.258 1.00 73.19 263 ARG A CA 1
ATOM 2132 C C . ARG A 1 263 ? -13.561 7.553 46.583 1.00 73.19 263 ARG A C 1
ATOM 2134 O O . ARG A 1 263 ? -13.456 8.052 47.701 1.00 73.19 263 ARG A O 1
ATOM 2141 N N . THR A 1 264 ? -12.643 7.699 45.633 1.00 69.50 264 THR A N 1
ATOM 2142 C CA . THR A 1 264 ? -11.345 8.354 45.854 1.00 69.50 264 THR A CA 1
ATOM 2143 C C . THR A 1 264 ? -11.412 9.865 45.602 1.00 69.50 264 THR A C 1
ATOM 2145 O O . THR A 1 264 ? -10.606 10.606 46.158 1.00 69.50 264 THR A O 1
ATOM 2148 N N . ASN A 1 265 ? -12.412 10.334 44.841 1.00 61.03 265 ASN A N 1
ATOM 2149 C CA . ASN A 1 265 ? -12.686 11.749 44.553 1.00 61.03 265 ASN A CA 1
ATOM 2150 C C . ASN A 1 265 ? -11.415 12.519 44.138 1.00 61.03 265 ASN A C 1
ATOM 2152 O O . ASN A 1 265 ? -11.061 13.563 44.696 1.00 61.03 265 ASN A O 1
ATOM 2156 N N . VAL A 1 266 ? -10.683 11.932 43.187 1.00 63.44 266 VAL A N 1
ATOM 2157 C CA . VAL A 1 266 ? -9.454 12.497 42.623 1.00 63.44 266 VAL A CA 1
ATOM 2158 C C . VAL A 1 266 ? -9.837 13.661 41.706 1.00 63.44 266 VAL A C 1
ATOM 2160 O O . VAL A 1 266 ? -10.748 13.537 40.896 1.00 63.44 266 VAL A O 1
ATOM 2163 N N . LYS A 1 267 ? -9.135 14.798 41.809 1.00 57.81 267 LYS A N 1
ATOM 2164 C CA . LYS A 1 267 ? -9.394 16.000 40.986 1.00 57.81 267 LYS A CA 1
ATOM 2165 C C . LYS A 1 267 ? -9.050 15.834 39.497 1.00 57.81 267 LYS A C 1
ATOM 2167 O O . LYS A 1 267 ? -9.302 16.744 38.713 1.00 57.81 267 LYS A O 1
ATOM 2172 N N . GLU A 1 268 ? -8.430 14.720 39.124 1.00 65.88 268 GLU A N 1
ATOM 2173 C CA . GLU A 1 268 ? -8.043 14.418 37.749 1.00 65.88 268 GLU A CA 1
ATOM 2174 C C . GLU A 1 268 ? -9.254 14.019 36.907 1.00 65.88 268 GLU A C 1
ATOM 2176 O O . GLU A 1 268 ? -10.291 13.595 37.421 1.00 65.88 268 GLU A O 1
ATOM 2181 N N . ASN A 1 269 ? -9.128 14.174 35.591 1.00 70.44 269 ASN A N 1
ATOM 2182 C CA . ASN A 1 269 ? -10.191 13.840 34.658 1.00 70.44 269 ASN A CA 1
ATOM 2183 C C . ASN A 1 269 ? -10.500 12.337 34.741 1.00 70.44 269 ASN A C 1
ATOM 2185 O O . ASN A 1 269 ? -9.627 11.500 34.517 1.00 70.44 269 ASN A O 1
ATOM 2189 N N . LYS A 1 270 ? -11.757 12.004 35.053 1.00 70.12 270 LYS A N 1
ATOM 2190 C CA . LYS A 1 270 ? -12.247 10.631 35.246 1.00 70.12 270 LYS A CA 1
ATOM 2191 C C . LYS A 1 270 ? -11.820 9.676 34.131 1.00 70.12 270 LYS A C 1
ATOM 2193 O O . LYS A 1 270 ? -11.442 8.544 34.403 1.00 70.12 270 LYS A O 1
ATOM 2198 N N . VAL A 1 271 ? -11.860 10.136 32.881 1.00 71.62 271 VAL A N 1
ATOM 2199 C CA . VAL A 1 271 ? -11.524 9.306 31.716 1.00 71.62 271 VAL A CA 1
ATOM 2200 C C . VAL A 1 271 ? -10.020 9.042 31.629 1.00 71.62 271 VAL A C 1
ATOM 2202 O O . VAL A 1 271 ? -9.627 7.935 31.281 1.00 71.62 271 VAL A O 1
ATOM 2205 N N . ASP A 1 272 ? -9.190 10.023 31.982 1.00 76.44 272 ASP A N 1
ATOM 2206 C CA . ASP A 1 272 ? -7.729 9.886 31.988 1.00 76.44 272 ASP A CA 1
ATOM 2207 C C . ASP A 1 272 ? -7.268 8.924 33.084 1.00 76.44 272 ASP A C 1
ATOM 2209 O O . ASP A 1 272 ? -6.495 8.007 32.823 1.00 76.44 272 ASP A O 1
ATOM 2213 N N . TRP A 1 273 ? -7.854 9.034 34.278 1.00 79.19 273 TRP A N 1
ATOM 2214 C CA . TRP A 1 273 ? -7.573 8.106 35.371 1.00 79.19 273 TRP A CA 1
ATOM 2215 C C . TRP A 1 273 ? -7.989 6.665 35.030 1.00 79.19 273 TRP A C 1
ATOM 2217 O O . TRP A 1 273 ? -7.270 5.716 35.337 1.00 79.19 273 TRP A O 1
ATOM 2227 N N . ILE A 1 274 ? -9.128 6.479 34.356 1.00 79.88 274 ILE A N 1
ATOM 2228 C CA . ILE A 1 274 ? -9.570 5.152 33.903 1.00 79.88 274 ILE A CA 1
ATOM 2229 C C . ILE A 1 274 ? -8.636 4.604 32.813 1.00 79.88 274 ILE A C 1
ATOM 2231 O O . ILE A 1 274 ? -8.299 3.424 32.853 1.00 79.88 274 ILE A O 1
ATOM 2235 N N . LEU A 1 275 ? -8.188 5.434 31.865 1.00 79.25 275 LEU A N 1
ATOM 2236 C CA . LEU A 1 275 ? -7.236 5.023 30.824 1.00 79.25 275 LEU A CA 1
ATOM 2237 C C . LEU A 1 275 ? -5.878 4.605 31.392 1.00 79.25 275 LEU A C 1
ATOM 2239 O O . LEU A 1 275 ? -5.258 3.684 30.864 1.00 79.25 275 LEU A O 1
ATOM 2243 N N . ASP A 1 276 ? -5.430 5.243 32.469 1.00 78.44 276 ASP A N 1
ATOM 2244 C CA . ASP A 1 276 ? -4.168 4.888 33.119 1.00 78.44 276 ASP A CA 1
ATOM 2245 C C . ASP A 1 276 ? -4.255 3.571 33.905 1.00 78.44 276 ASP A C 1
ATOM 2247 O O . ASP A 1 276 ? -3.255 2.854 34.024 1.00 78.44 276 ASP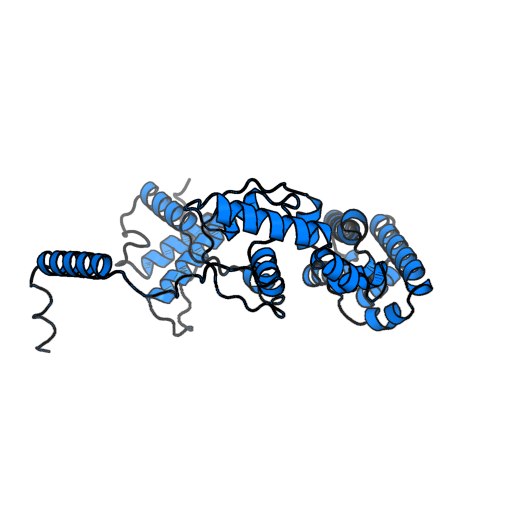 A O 1
ATOM 2251 N N . ASN A 1 277 ? -5.446 3.230 34.411 1.00 77.88 277 ASN A N 1
ATOM 2252 C CA . ASN A 1 277 ? -5.675 2.057 35.259 1.00 77.88 277 ASN A CA 1
ATOM 2253 C C . ASN A 1 277 ? -6.292 0.850 34.535 1.00 77.88 277 ASN A C 1
ATOM 2255 O O . ASN A 1 277 ? -6.370 -0.225 35.132 1.00 77.88 277 ASN A O 1
ATOM 2259 N N . ILE A 1 278 ? -6.699 0.986 33.270 1.00 82.25 278 ILE A N 1
ATOM 2260 C CA . ILE A 1 278 ? -7.241 -0.131 32.491 1.00 82.25 278 ILE A CA 1
ATOM 2261 C C . ILE A 1 278 ? -6.139 -1.143 32.135 1.00 82.25 278 ILE A C 1
ATOM 2263 O O . ILE A 1 278 ? -5.032 -0.785 31.718 1.00 82.25 278 ILE A O 1
ATOM 2267 N N . ILE A 1 279 ? -6.445 -2.435 32.258 1.00 74.00 279 ILE A N 1
ATOM 2268 C CA . ILE A 1 279 ? -5.530 -3.530 31.909 1.00 74.00 279 ILE A CA 1
ATOM 2269 C C . ILE A 1 279 ? -5.205 -3.504 30.407 1.00 74.00 279 ILE A C 1
ATOM 2271 O O . ILE A 1 279 ? -4.063 -3.749 30.005 1.00 74.00 279 ILE A O 1
ATOM 2275 N N . ASN A 1 280 ? -6.193 -3.186 29.568 1.00 74.81 280 ASN A N 1
ATOM 2276 C CA . ASN A 1 280 ? -6.048 -3.140 28.117 1.00 74.81 280 ASN A CA 1
ATOM 2277 C C . ASN A 1 280 ? -5.690 -1.729 27.613 1.00 74.81 280 ASN A C 1
ATOM 2279 O O . ASN A 1 280 ? -6.566 -0.928 27.281 1.00 74.81 280 ASN A O 1
ATOM 2283 N N . LYS A 1 281 ? -4.386 -1.444 27.504 1.00 72.94 281 LYS A N 1
ATOM 2284 C CA . LYS A 1 281 ? -3.858 -0.141 27.051 1.00 72.94 281 LYS A CA 1
ATOM 2285 C C . LYS A 1 281 ? -4.060 0.165 25.562 1.00 72.94 281 LYS A C 1
ATOM 2287 O O . LYS A 1 281 ? -3.778 1.280 25.136 1.00 72.94 281 LYS A O 1
ATOM 2292 N N . ASP A 1 282 ? -4.558 -0.784 24.769 1.00 65.44 282 ASP A N 1
ATOM 2293 C CA . ASP A 1 282 ? -4.863 -0.560 23.348 1.00 65.44 282 ASP A CA 1
ATOM 2294 C C . ASP A 1 282 ? -6.225 0.142 23.140 1.00 65.44 282 ASP A C 1
ATOM 2296 O O . ASP A 1 282 ? -6.628 0.425 22.006 1.00 65.44 282 ASP A O 1
ATOM 2300 N N . ARG A 1 283 ? -6.968 0.418 24.224 1.00 71.81 283 ARG A N 1
ATOM 2301 C CA . ARG A 1 283 ? -8.273 1.093 24.192 1.00 71.81 283 ARG A CA 1
ATOM 2302 C C . ARG A 1 283 ? -8.105 2.612 24.074 1.00 71.81 283 ARG A C 1
ATOM 2304 O O . ARG A 1 283 ? -7.362 3.236 24.822 1.00 71.81 283 ARG A O 1
ATOM 2311 N N . SER A 1 284 ? -8.835 3.225 23.141 1.00 72.25 284 SER A N 1
ATOM 2312 C CA . SER A 1 284 ? -8.834 4.681 22.960 1.00 72.25 284 SER A CA 1
ATOM 2313 C C . SER A 1 284 ? -9.765 5.385 23.950 1.00 72.25 284 SER A C 1
ATOM 2315 O O . SER A 1 284 ? -10.811 4.844 24.322 1.00 72.25 284 SER A O 1
ATOM 2317 N N . ARG A 1 285 ? -9.438 6.637 24.302 1.00 69.31 285 ARG A N 1
ATOM 2318 C CA . ARG A 1 285 ? -10.261 7.533 25.139 1.00 69.31 285 ARG A CA 1
ATOM 2319 C C . ARG A 1 285 ? -11.728 7.545 24.714 1.00 69.31 285 ARG A C 1
ATOM 2321 O O . ARG A 1 285 ? -12.624 7.337 25.528 1.00 69.31 285 ARG A O 1
ATOM 2328 N N . THR A 1 286 ? -11.972 7.713 23.419 1.00 67.38 286 THR A N 1
ATOM 2329 C CA . THR A 1 286 ? -13.313 7.743 22.824 1.00 67.38 286 THR A CA 1
ATOM 2330 C C . THR A 1 286 ? -14.045 6.410 22.977 1.00 67.38 286 THR A C 1
ATOM 2332 O O . THR A 1 286 ? -15.248 6.392 23.244 1.00 67.38 286 THR A O 1
ATOM 2335 N N . GLY A 1 287 ? -13.329 5.286 22.856 1.00 72.94 287 GLY A N 1
ATOM 2336 C CA . GLY A 1 287 ? -13.882 3.952 23.083 1.00 72.94 287 GLY A CA 1
ATOM 2337 C C . GLY A 1 287 ? -14.349 3.764 24.525 1.00 72.94 287 GLY A C 1
ATOM 2338 O O . GLY A 1 287 ? -15.466 3.293 24.743 1.00 72.94 287 GLY A O 1
ATOM 2339 N N . VAL A 1 288 ? -13.532 4.196 25.493 1.00 76.50 288 VAL A N 1
ATOM 2340 C CA . VAL A 1 288 ? -13.869 4.165 26.925 1.00 76.50 288 VAL A CA 1
ATOM 2341 C C . VAL A 1 288 ? -15.078 5.057 27.215 1.00 76.50 288 VAL A C 1
ATOM 2343 O O . VAL A 1 288 ? -16.049 4.587 27.800 1.00 76.50 288 VAL A O 1
ATOM 2346 N N . ILE A 1 289 ? -15.091 6.306 26.730 1.00 74.25 289 ILE A N 1
ATOM 2347 C CA . ILE A 1 289 ? -16.217 7.241 26.912 1.00 74.25 289 ILE A CA 1
ATOM 2348 C C . ILE A 1 289 ? -17.522 6.657 26.367 1.00 74.25 289 ILE A C 1
ATOM 2350 O O . ILE A 1 289 ? -18.556 6.706 27.036 1.00 74.25 289 ILE A O 1
ATOM 2354 N N . LYS A 1 290 ? -17.492 6.106 25.149 1.00 78.69 290 LYS A N 1
ATOM 2355 C CA . LYS A 1 290 ? -18.672 5.493 24.536 1.00 78.69 290 LYS A CA 1
ATOM 2356 C C . LYS A 1 290 ? -19.179 4.331 25.385 1.00 78.69 290 LYS A C 1
ATOM 2358 O O . LYS A 1 290 ? -20.382 4.237 25.617 1.00 78.69 290 LYS A O 1
ATOM 2363 N N . LYS A 1 291 ? -18.274 3.491 25.895 1.00 77.62 291 LYS A N 1
ATOM 2364 C CA . LYS A 1 291 ? -18.665 2.347 26.714 1.00 77.62 291 LYS A CA 1
ATOM 2365 C C . LYS A 1 291 ? -19.186 2.745 28.091 1.00 77.62 291 LYS A C 1
ATOM 2367 O O . LYS A 1 291 ? -20.177 2.183 28.542 1.00 77.62 291 LYS A O 1
ATOM 2372 N N . MET A 1 292 ? -18.599 3.760 28.718 1.00 76.12 292 MET A N 1
ATOM 2373 C CA . MET A 1 292 ? -19.122 4.337 29.959 1.00 76.12 292 MET A CA 1
ATOM 2374 C C . MET A 1 292 ? -20.551 4.867 29.770 1.00 76.12 292 MET A C 1
ATOM 2376 O O . MET A 1 292 ? -21.413 4.586 30.600 1.00 76.12 292 MET A O 1
ATOM 2380 N N . LYS A 1 293 ? -20.835 5.547 28.645 1.00 78.38 293 LYS A N 1
ATOM 2381 C CA . LYS A 1 293 ? -22.199 5.985 28.290 1.00 78.38 293 LYS A CA 1
ATOM 2382 C C . LYS A 1 293 ? -23.155 4.804 28.082 1.00 78.38 293 LYS A C 1
ATOM 2384 O O . LYS A 1 293 ? -24.287 4.866 28.550 1.00 78.38 293 LYS A O 1
ATOM 2389 N N . GLU A 1 294 ? -22.717 3.733 27.415 1.00 79.31 294 GLU A N 1
ATOM 2390 C CA . GLU A 1 294 ? -23.516 2.505 27.235 1.00 79.31 294 GLU A CA 1
ATOM 2391 C C . GLU A 1 294 ? -23.831 1.804 28.567 1.00 79.31 294 GLU A C 1
ATOM 2393 O O . GLU A 1 294 ? -24.924 1.269 28.734 1.00 79.31 294 GLU A O 1
ATOM 2398 N N . LEU A 1 295 ? -22.898 1.832 29.523 1.00 75.94 295 LEU A N 1
ATOM 2399 C CA . LEU A 1 295 ? -23.058 1.249 30.859 1.00 75.94 295 LEU A CA 1
ATOM 2400 C C . LEU A 1 295 ? -23.822 2.156 31.842 1.00 75.94 295 LEU A C 1
ATOM 2402 O O . LEU A 1 295 ? -24.047 1.754 32.982 1.00 75.94 295 LEU A O 1
ATOM 2406 N N . GLY A 1 296 ? -24.239 3.353 31.413 1.00 69.81 296 GLY A N 1
ATOM 2407 C CA . GLY A 1 296 ? -24.969 4.311 32.248 1.00 69.81 296 GLY A CA 1
ATOM 2408 C C . GLY A 1 296 ? -24.115 4.987 33.325 1.00 69.81 296 GLY A C 1
ATOM 2409 O O . GLY A 1 296 ? -24.665 5.488 34.303 1.00 69.81 296 GLY A O 1
ATOM 2410 N N . LEU A 1 297 ? -22.790 4.989 33.164 1.00 76.56 297 LEU A N 1
ATOM 2411 C CA . LEU A 1 297 ? -21.848 5.613 34.092 1.00 76.56 297 LEU A CA 1
ATOM 2412 C C . LEU A 1 297 ? -21.747 7.123 33.821 1.00 76.56 297 LEU A C 1
ATOM 2414 O O . LEU A 1 297 ? -21.808 7.567 32.671 1.00 76.56 297 LEU A O 1
ATOM 2418 N N . GLU A 1 298 ? -21.576 7.925 34.877 1.00 64.00 298 GLU A N 1
ATOM 2419 C CA . GLU A 1 298 ? -21.429 9.379 34.747 1.00 64.00 298 GLU A CA 1
ATOM 2420 C C . GLU A 1 298 ? -20.123 9.716 34.022 1.00 64.00 298 GLU A C 1
ATOM 2422 O O . GLU A 1 298 ? -19.031 9.613 34.584 1.00 64.00 298 GLU A O 1
ATOM 2427 N N . VAL A 1 299 ? -20.227 10.134 32.764 1.00 62.31 299 VAL A N 1
ATOM 2428 C CA . VAL A 1 299 ? -19.102 10.716 32.032 1.00 62.31 299 VAL A CA 1
ATOM 2429 C C . VAL A 1 299 ? -19.069 12.209 32.349 1.00 62.31 299 VAL A C 1
ATOM 2431 O O . VAL A 1 299 ? -20.114 12.857 32.215 1.00 62.31 299 VAL A O 1
ATOM 2434 N N . PRO A 1 300 ? -17.914 12.783 32.743 1.00 56.56 300 PRO A N 1
ATOM 2435 C CA . PRO A 1 300 ? -17.803 14.228 32.849 1.00 56.56 300 PRO A CA 1
ATOM 2436 C C . PRO A 1 300 ? -18.202 14.828 31.501 1.00 56.56 300 PRO A C 1
ATOM 2438 O O . PRO A 1 300 ? -17.626 14.496 30.463 1.00 56.56 300 PRO A O 1
ATOM 2441 N N . GLN A 1 301 ? -19.233 15.675 31.508 1.00 47.66 301 GLN A N 1
ATOM 2442 C CA . GLN A 1 301 ? -19.518 16.523 30.361 1.00 47.66 301 GLN A CA 1
ATOM 2443 C C . GLN A 1 301 ? -18.233 17.307 30.108 1.00 47.66 301 GLN A C 1
ATOM 2445 O O . GLN A 1 301 ? -17.763 18.016 31.001 1.00 47.66 301 GLN A O 1
ATOM 2450 N N . SER A 1 302 ? -17.635 17.146 28.927 1.00 46.75 302 SER A N 1
ATOM 2451 C CA . SER A 1 302 ? -16.636 18.111 28.485 1.00 46.75 302 SER A CA 1
ATOM 2452 C C . SER A 1 302 ? -17.303 19.474 28.617 1.00 46.75 302 SER A C 1
ATOM 2454 O O . SER A 1 302 ? -18.412 19.648 28.101 1.00 46.75 302 SER A O 1
ATOM 2456 N N . LYS A 1 303 ? -16.702 20.398 29.382 1.00 43.81 303 LYS A N 1
ATOM 2457 C CA . LYS A 1 303 ? -17.208 21.771 29.458 1.00 43.81 303 LYS A CA 1
ATOM 2458 C C . LYS A 1 303 ? -17.445 22.222 28.007 1.00 43.81 303 LYS A C 1
ATOM 2460 O O . LYS A 1 303 ? -16.537 22.034 27.191 1.00 43.81 303 LYS A O 1
ATOM 2465 N N . PRO A 1 304 ? -18.638 22.724 27.643 1.00 40.69 304 PRO A N 1
ATOM 2466 C CA . PRO A 1 304 ? -18.843 23.244 26.300 1.00 40.69 304 PRO A CA 1
ATOM 2467 C C . PRO A 1 304 ? -17.761 24.298 26.038 1.00 40.69 304 PRO A C 1
ATOM 2469 O O . PRO A 1 304 ? -17.573 25.202 26.854 1.00 40.69 304 PRO A O 1
ATOM 2472 N N . LYS A 1 305 ? -17.001 24.130 24.946 1.00 43.62 305 LYS A N 1
ATOM 2473 C CA . LYS A 1 305 ? -16.006 25.108 24.486 1.00 43.62 305 LYS A CA 1
ATOM 2474 C C . LYS A 1 305 ? -16.695 26.482 24.426 1.00 43.62 305 LYS A C 1
ATOM 2476 O O . LYS A 1 305 ? -17.650 26.637 23.669 1.00 43.62 305 LYS A O 1
ATOM 2481 N N . GLY A 1 306 ? -16.221 27.452 25.215 1.00 50.50 306 GLY A N 1
ATOM 2482 C CA . GLY A 1 306 ? -16.580 28.867 25.043 1.00 50.50 306 GLY A CA 1
ATOM 2483 C C . GLY A 1 306 ? -17.284 29.600 26.192 1.00 50.50 306 GLY A C 1
ATOM 2484 O O . GLY A 1 306 ? -17.851 30.655 25.933 1.00 50.50 306 GLY A O 1
ATOM 2485 N N . LEU A 1 307 ? -17.265 29.113 27.436 1.00 42.03 307 LEU A N 1
ATOM 2486 C CA . LEU A 1 307 ? -17.604 29.959 28.592 1.00 42.03 307 LEU A CA 1
ATOM 2487 C C . LEU A 1 307 ? -16.304 30.404 29.257 1.00 42.03 307 LEU A C 1
ATOM 2489 O O . LEU A 1 307 ? -15.749 29.660 30.064 1.00 42.03 307 LEU A O 1
ATOM 2493 N N . TRP A 1 308 ? -15.818 31.580 28.859 1.00 51.69 308 TRP A N 1
ATOM 2494 C CA . TRP A 1 308 ? -14.776 32.295 29.590 1.00 51.69 308 TRP A CA 1
ATOM 2495 C C . TRP A 1 308 ? -15.246 32.472 31.036 1.00 51.69 308 TRP A C 1
ATOM 2497 O O . TRP A 1 308 ? -16.403 32.834 31.273 1.00 51.69 308 TRP A O 1
ATOM 2507 N N . GLU A 1 309 ? -14.396 32.159 32.014 1.00 60.28 309 GLU A N 1
ATOM 2508 C CA . GLU A 1 309 ? -14.720 32.511 33.396 1.00 60.28 309 GLU A CA 1
ATOM 2509 C C . GLU A 1 309 ? -14.712 34.046 33.527 1.00 60.28 309 GLU A C 1
ATOM 2511 O O . GLU A 1 309 ? -13.917 34.727 32.887 1.00 60.28 309 GLU A O 1
ATOM 2516 N N . GLU A 1 310 ? -15.590 34.619 34.358 1.00 59.50 310 GLU A N 1
ATOM 2517 C CA . GLU A 1 310 ? -15.732 36.083 34.531 1.00 59.50 310 GLU A CA 1
ATOM 2518 C C . GLU A 1 310 ? -14.388 36.753 34.911 1.00 59.50 310 GLU A C 1
ATOM 2520 O O . GLU A 1 310 ? -14.115 37.896 34.552 1.00 59.50 310 GLU A O 1
ATOM 2525 N N . ALA A 1 311 ? -13.505 35.990 35.567 1.00 64.25 311 ALA A N 1
ATOM 2526 C CA . ALA A 1 311 ? -12.134 36.379 35.881 1.00 64.25 311 ALA A CA 1
ATOM 2527 C C . ALA A 1 311 ? -11.206 36.419 34.650 1.00 64.25 311 ALA A C 1
ATOM 2529 O O . ALA A 1 311 ? -10.365 37.310 34.550 1.00 64.25 311 ALA A O 1
ATOM 2530 N N . GLU A 1 312 ? -11.361 35.480 33.714 1.00 64.00 312 GLU A N 1
ATOM 2531 C CA . GLU A 1 312 ? -10.598 35.443 32.462 1.00 64.00 312 GLU A CA 1
ATOM 2532 C C . GLU A 1 312 ? -11.068 36.556 31.516 1.00 64.00 312 GLU A C 1
ATOM 2534 O O . GLU A 1 312 ? -10.242 37.179 30.856 1.00 64.00 312 GLU A O 1
ATOM 2539 N N . GLU A 1 313 ? -12.371 36.876 31.501 1.00 69.19 313 GLU A N 1
ATOM 2540 C CA . GLU A 1 313 ? -12.901 38.040 30.776 1.00 69.19 313 GLU A CA 1
ATOM 2541 C C . GLU A 1 313 ? -12.360 39.361 31.339 1.00 69.19 313 GLU A C 1
ATOM 2543 O O . GLU A 1 313 ? -11.978 40.242 30.566 1.00 69.19 313 GLU A O 1
ATOM 2548 N N . GLU A 1 314 ? -12.287 39.515 32.667 1.00 69.69 314 GLU A N 1
ATOM 2549 C CA . GLU A 1 314 ? -11.677 40.697 33.292 1.00 69.69 314 GLU A CA 1
ATOM 2550 C C . GLU A 1 314 ? -10.186 40.819 32.963 1.00 69.69 314 GLU A C 1
ATOM 2552 O O . GLU A 1 314 ? -9.712 41.921 32.677 1.00 69.69 314 GLU A O 1
ATOM 2557 N N . GLU A 1 315 ? -9.445 39.710 32.968 1.00 77.50 315 GLU A N 1
ATOM 2558 C CA . GLU A 1 315 ? -8.022 39.700 32.626 1.00 77.50 315 GLU A CA 1
ATOM 2559 C C . GLU A 1 315 ? -7.798 40.057 31.150 1.00 77.50 315 GLU A C 1
ATOM 2561 O O . GLU A 1 315 ? -6.952 40.901 30.841 1.00 77.50 315 GLU A O 1
ATOM 2566 N N . LEU A 1 316 ? -8.625 39.523 30.245 1.00 75.00 316 LEU A N 1
ATOM 2567 C CA . LEU A 1 316 ? -8.586 39.863 28.822 1.00 75.00 316 LEU A CA 1
ATOM 2568 C C . LEU A 1 316 ? -8.928 41.334 28.578 1.00 75.00 316 LEU A C 1
ATOM 2570 O O . LEU A 1 316 ? -8.287 42.002 27.768 1.00 75.00 316 LEU A O 1
ATOM 2574 N N . LYS A 1 317 ? -9.917 41.860 29.306 1.00 75.44 317 LYS A N 1
ATOM 2575 C CA . LYS A 1 317 ? -10.320 43.266 29.224 1.00 75.44 317 LYS A CA 1
ATOM 2576 C C . LYS A 1 317 ? -9.215 44.191 29.720 1.00 75.44 317 LYS A C 1
ATOM 2578 O O . LYS A 1 317 ? -8.966 45.232 29.120 1.00 75.44 317 LYS A O 1
ATOM 2583 N N . LYS A 1 318 ? -8.508 43.783 30.773 1.00 79.44 318 LYS A N 1
ATOM 2584 C CA . LYS A 1 318 ? -7.371 44.518 31.325 1.00 79.44 318 LYS A CA 1
ATOM 2585 C C . LYS A 1 318 ? -6.180 44.528 30.364 1.00 79.44 318 LYS A C 1
ATOM 2587 O O . LYS A 1 318 ? -5.607 45.589 30.144 1.00 79.44 318 LYS A O 1
ATOM 2592 N N . LEU A 1 319 ? -5.866 43.387 29.746 1.00 78.06 319 LEU A N 1
ATOM 2593 C CA . LEU A 1 319 ? -4.834 43.278 28.709 1.00 78.06 319 LEU A CA 1
ATOM 2594 C C . LEU A 1 319 ? -5.187 44.093 27.459 1.00 78.06 319 LEU A C 1
ATOM 2596 O O . LEU A 1 319 ? -4.310 44.714 26.865 1.00 78.06 319 LEU A O 1
ATOM 2600 N N . HIS A 1 320 ? -6.466 44.139 27.080 1.00 73.94 320 HIS A N 1
ATOM 2601 C CA . HIS A 1 320 ? -6.925 44.968 25.970 1.00 73.94 320 HIS A CA 1
ATOM 2602 C C . HIS A 1 320 ? -6.781 46.467 26.274 1.00 73.94 320 HIS A C 1
ATOM 2604 O O . HIS A 1 320 ? -6.254 47.201 25.443 1.00 73.94 320 HIS A O 1
ATOM 2610 N N . GLU A 1 321 ? -7.174 46.918 27.470 1.00 74.81 321 GLU A N 1
ATOM 2611 C CA . GLU A 1 321 ? -6.995 48.313 27.903 1.00 74.81 321 GLU A CA 1
ATOM 2612 C C . GLU A 1 321 ? -5.519 48.715 28.063 1.00 74.81 321 GLU A C 1
ATOM 2614 O O . GLU A 1 321 ? -5.180 49.894 27.939 1.00 74.81 321 GLU A O 1
ATOM 2619 N N . GLU A 1 322 ? -4.642 47.762 28.378 1.00 74.06 322 GLU A N 1
ATOM 2620 C CA . GLU A 1 322 ? -3.194 47.972 28.452 1.00 74.06 322 GLU A CA 1
ATOM 2621 C C . GLU A 1 322 ? -2.583 48.083 27.046 1.00 74.06 322 GLU A C 1
ATOM 2623 O O . GLU A 1 322 ? -1.829 49.018 26.782 1.00 74.06 322 GLU A O 1
ATOM 2628 N N . ALA A 1 323 ? -3.014 47.237 26.105 1.00 65.88 323 ALA A N 1
ATOM 2629 C CA . ALA A 1 323 ? -2.606 47.312 24.702 1.00 65.88 323 ALA A CA 1
ATOM 2630 C C . ALA A 1 323 ? -3.092 48.593 23.992 1.00 65.88 323 ALA A C 1
ATOM 2632 O O . ALA 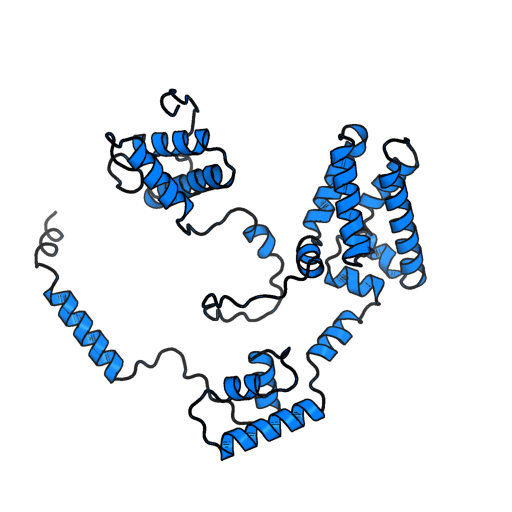A 1 323 ? -2.350 49.166 23.197 1.00 65.88 323 ALA A O 1
ATOM 2633 N N . ASP A 1 324 ? -4.296 49.085 24.308 1.00 60.59 324 ASP A N 1
ATOM 2634 C CA . ASP A 1 324 ? -4.825 50.346 23.759 1.00 60.59 324 ASP A CA 1
ATOM 2635 C C . ASP A 1 324 ? -4.086 51.585 24.297 1.00 60.59 324 ASP A C 1
ATOM 2637 O O . ASP A 1 324 ? -4.021 52.614 23.626 1.00 60.59 324 ASP A O 1
ATOM 2641 N N . LYS A 1 325 ? -3.490 51.507 25.496 1.00 60.78 325 LYS A N 1
ATOM 2642 C CA . LYS A 1 325 ? -2.677 52.599 26.069 1.00 60.78 325 LYS A CA 1
ATOM 2643 C C . LYS A 1 325 ? -1.272 52.682 25.479 1.00 60.78 325 LYS A C 1
ATOM 2645 O O . LYS A 1 325 ? -0.699 53.771 25.471 1.00 60.78 325 LYS A O 1
ATOM 2650 N N . ASP A 1 326 ? -0.742 51.564 24.990 1.00 58.16 326 ASP A N 1
ATOM 2651 C CA . ASP A 1 326 ? 0.592 51.480 24.391 1.00 58.16 326 ASP A CA 1
ATOM 2652 C C . ASP A 1 326 ? 0.598 51.701 22.866 1.00 58.16 326 ASP A C 1
ATOM 2654 O O . ASP A 1 326 ? 1.672 51.744 22.258 1.00 58.16 326 ASP A O 1
ATOM 2658 N N . LEU A 1 327 ? -0.563 51.929 22.232 1.00 50.59 327 LEU A N 1
ATOM 2659 C CA . LEU A 1 327 ? -0.626 52.446 20.863 1.00 50.59 327 LEU A CA 1
ATOM 2660 C C . LEU A 1 327 ? -0.460 53.981 20.856 1.00 50.59 327 LEU A C 1
ATOM 2662 O O . LEU A 1 327 ? -1.366 54.706 21.270 1.00 50.59 327 LEU A O 1
ATOM 2666 N N . PRO A 1 328 ? 0.658 54.538 20.346 1.00 50.84 328 PRO A N 1
ATOM 2667 C CA . PRO A 1 328 ? 0.769 55.974 20.151 1.00 50.84 328 PRO A CA 1
ATOM 2668 C C . PRO A 1 328 ? -0.242 56.443 19.097 1.00 50.84 328 PRO A C 1
ATOM 2670 O O . PRO A 1 328 ? -0.230 55.996 17.951 1.00 50.84 328 PRO A O 1
ATOM 2673 N N . ASP A 1 329 ? -1.061 57.399 19.525 1.00 48.50 329 ASP A N 1
ATOM 2674 C CA . ASP A 1 329 ? -2.172 58.129 18.897 1.00 48.50 329 ASP A CA 1
ATOM 2675 C C . ASP A 1 329 ? -1.821 58.847 17.562 1.00 48.50 329 ASP A C 1
ATOM 2677 O O . ASP A 1 329 ? -2.056 60.041 17.368 1.00 48.50 329 ASP A O 1
ATOM 2681 N N . LYS A 1 330 ? -1.164 58.148 16.627 1.00 47.31 330 LYS A N 1
ATOM 2682 C CA . LYS A 1 330 ? -0.597 58.719 15.392 1.00 47.31 330 LYS A CA 1
ATOM 2683 C C . LYS A 1 330 ? -1.021 58.049 14.089 1.00 47.31 330 LYS A C 1
ATOM 2685 O O . LYS A 1 330 ? -0.588 58.511 13.038 1.00 47.31 330 LYS A O 1
ATOM 2690 N N . LEU A 1 331 ? -1.888 57.037 14.117 1.00 46.34 331 LEU A N 1
ATOM 2691 C CA . LEU A 1 331 ? -2.378 56.390 12.888 1.00 46.34 331 LEU A CA 1
ATOM 2692 C C . LEU A 1 331 ? -3.889 56.523 12.645 1.00 46.34 331 LEU A C 1
ATOM 2694 O O . LEU A 1 331 ? -4.370 56.092 11.604 1.00 46.34 331 LEU A O 1
ATOM 2698 N N . LEU A 1 332 ? -4.633 57.206 13.523 1.00 44.19 332 LEU A N 1
ATOM 2699 C CA . LEU A 1 332 ? -6.075 57.441 13.336 1.00 44.19 332 LEU A CA 1
ATOM 2700 C C . LEU A 1 332 ? -6.434 58.771 12.647 1.00 44.19 332 LEU A C 1
ATOM 2702 O O . LEU A 1 332 ? -7.613 59.042 12.438 1.00 44.19 332 LEU A O 1
ATOM 2706 N N . VAL A 1 333 ? -5.455 59.590 12.240 1.00 46.56 333 VAL A N 1
ATOM 2707 C CA . VAL A 1 333 ? -5.725 60.899 11.595 1.00 46.56 333 VAL A CA 1
ATOM 2708 C C . VAL A 1 333 ? -5.414 60.922 10.087 1.00 46.56 333 VAL A C 1
ATOM 2710 O O . VAL A 1 333 ? -5.738 61.899 9.423 1.00 46.56 333 VAL A O 1
ATOM 2713 N N . SER A 1 334 ? -4.869 59.858 9.486 1.00 45.75 334 SER A N 1
ATOM 2714 C CA . SER A 1 334 ? -4.573 59.842 8.036 1.00 45.75 334 SER A CA 1
ATOM 2715 C C . SER A 1 334 ? -5.638 59.185 7.146 1.00 45.75 334 SER A C 1
ATOM 2717 O O . SER A 1 334 ? -5.496 59.232 5.932 1.00 45.75 334 SER A O 1
ATOM 2719 N N . TRP A 1 335 ? -6.718 58.623 7.703 1.00 41.56 335 TRP A N 1
ATOM 2720 C CA . TRP A 1 335 ? -7.782 57.957 6.922 1.00 41.56 335 TRP A CA 1
ATOM 2721 C C . TRP A 1 335 ? -9.086 58.757 6.791 1.00 41.56 335 TRP A C 1
ATOM 2723 O O . TRP A 1 335 ? -10.091 58.254 6.295 1.00 41.56 335 TRP A O 1
ATOM 2733 N N . ILE A 1 336 ? -9.076 60.029 7.190 1.00 43.41 336 ILE A N 1
ATOM 2734 C CA . ILE A 1 336 ? -10.159 60.971 6.896 1.00 43.41 336 ILE A CA 1
ATOM 2735 C C . ILE A 1 336 ? -9.513 62.258 6.382 1.00 43.41 336 ILE A C 1
ATOM 2737 O O . ILE A 1 336 ? -9.409 63.205 7.154 1.00 43.41 336 ILE A O 1
ATOM 2741 N N . HIS A 1 337 ? -9.013 62.268 5.139 1.00 41.69 337 HIS A N 1
ATOM 2742 C CA . HIS A 1 337 ? -8.997 63.415 4.198 1.00 41.69 337 HIS A CA 1
ATOM 2743 C C . HIS A 1 337 ? -8.178 63.136 2.917 1.00 41.69 337 HIS A C 1
ATOM 2745 O O . HIS A 1 337 ? -7.308 63.925 2.555 1.00 41.69 337 HIS A O 1
ATOM 2751 N N . GLU A 1 338 ? -8.507 62.080 2.170 1.00 36.75 338 GLU A N 1
ATOM 2752 C CA . GLU A 1 338 ? -8.325 62.104 0.707 1.00 36.75 338 GLU A CA 1
ATOM 2753 C C . GLU A 1 338 ? -9.369 61.245 -0.007 1.00 36.75 338 GLU A C 1
ATOM 2755 O O . GLU A 1 338 ? -9.476 60.042 0.323 1.00 36.75 338 GLU A O 1
#

Sequence (338 aa):
TLTSNIECDVVPFDATLELDMDQQKLEAIKKIQFHLKNGDNNQAVAMLRASREVWPENDTFGTNSADTAEELEILKDIFLADLGNDNIAAALTEEHADGSDDEEEDHYPQILERNFEVIDFLKRFSSPKVVRICNTLLSTYDTNSETTNHCIVRMLHRIAWECKLPAMLFQASLFIKFRNILSNYEPKHKELAKLAVYILRKFTEVAATNKTVFVELLFPKHVKDACEIVDGYGSYQDSKNKRIAWEEHEEEELRRLDEEYSRTNVKENKVDWILDNIINKDRSRTGVIKKMKELGLEVPQSKPKGLWEEAEEEELKKLHEEADKDLPDKLLVSWIHE

Solvent-accessible surface area (backbone atoms only — not comparable to full-atom values): 20661 Å² total; per-residue (Å²): 135,89,82,64,88,69,89,57,99,57,77,47,63,65,87,87,54,96,61,55,75,71,56,42,48,51,52,33,52,52,51,31,32,50,27,52,76,72,66,40,54,71,59,20,53,35,37,44,53,44,37,24,72,75,42,62,88,44,83,86,62,46,53,100,79,62,49,80,66,55,54,49,50,50,52,49,50,51,62,69,49,87,77,69,80,78,64,65,62,56,78,69,55,68,86,73,79,78,89,72,92,75,75,89,71,85,76,73,87,72,88,66,89,68,85,82,50,67,62,65,58,52,50,70,60,53,38,56,65,51,53,49,52,48,49,58,57,53,72,46,55,86,82,47,53,71,66,57,53,50,50,46,45,49,54,54,45,39,36,34,61,74,61,63,34,51,50,56,65,49,32,55,71,50,49,55,48,39,50,52,48,61,72,63,68,48,83,91,45,49,67,52,45,50,50,42,54,52,52,51,51,53,48,53,57,39,43,72,80,38,70,63,53,72,63,50,23,78,43,89,41,49,63,67,54,18,48,22,65,74,72,35,86,62,47,58,57,53,52,53,47,56,74,67,51,76,50,74,69,57,52,52,48,51,50,49,50,51,54,50,47,71,73,65,66,64,94,62,58,69,68,60,57,44,60,73,67,44,90,65,73,87,64,50,71,68,58,52,53,52,48,36,55,73,72,71,47,91,68,83,74,73,75,71,91,83,74,72,50,74,68,54,50,50,51,52,49,49,52,48,57,50,54,61,68,72,52,76,95,73,73,82,72,77,85,76,82,132

InterPro domains:
  IPR044998 Timeless [PTHR22940] (71-326)
  IPR059212 TIMELESS, tri-helical helix-turn-helix domain [PF26019] (245-297)
  IPR060740 TOF1-like, helical domain [PF27570] (128-227)

Mean predicted aligned error: 21.2 Å

Organism: Lygus hesperus (NCBI:txid30085)

Foldseek 3Di:
DPPDPLPDPDDQADPVDPDDPVVSVLSLLLVLLVCVVVVVPSVSLVSLVNVCVVPQPDPLSHHPPDDPVNNVVSSVCSNPDPSPNPPPVVVVVPVPPDDDPDPPDDDPPDPDPDPDDVLVVLVVCLFLVNLVVLLVVLVCVVVDDLVVLVVSLVNLCCNCPVNVQLLQCLAPSNLVSLVVCCVVPDPSCVSVVVSSVVSVVLLVVLCVVDVCSVVCNHDRDGPLRSCCSNVHPCVSVVVVCVVLDDDPVQLVLLVVLLVVCVVVVDPDQSLVSSCVPRPDVVDDSVSSQVSCVVVVGDHPDPDPPDDDDPVNVVVVVVVVVVVVVPDPPPPPPPPPDD

pLDDT: mean 70.84, std 16.23, range [31.58, 92.12]

Secondary structure (DSSP, 8-state):
---S-------SS-TTS---HHHHHHHHHHHHHHHHHHT-HHHHHHHHHHHHHH-TT-TTS--TT--HHHHHHHHHHHHHS-----SSSGGGTGGG--S------------------HHHHHHHH--HHHHHHHHHHGGGTTTS-HHHHHHHHHHHHIIIIIS--GGGG--HHHHHHHHHHHHS--GGGHHHHHHHHHHHHHHHHHHHH-TTHHHHTTSPPPHHHHHHHHH-TTHHHHHHHHHHPPPHHHHHHHHHHHHHHHHH--SS-HHHHHHHH-S-TT--HHHHHHHHHHTT--PPPPPPTT---HHHHHHHHHHHHHHHHSS-S-SSSSSS--

Radius of gyration: 29.96 Å; Cα contacts (8 Å, |Δi|>4): 217; chains: 1; bounding box: 58×86×70 Å

Nearest PDB structures (foldseek):
  7pfo-assembly1_K  TM=5.225E-01  e=2.390E-06  Homo sapiens
  8b9d-assembly1_K  TM=5.423E-01  e=4.286E-06  Homo sapiens
  8ouw-assembly1_K  TM=8.907E-01  e=1.233E-03  Caenorhabditis elegans
  7plo-assembly1_K  TM=5.319E-01  e=3.704E-05  Homo sapiens
  8e2h-assembly1_A  TM=2.607E-01  e=8.232E+00  Homo sapiens